Protein AF-F2QPY0-F1 (afdb_monomer)

InterPro domains:
  IPR021036 Small ribosomal subunit protein mS45 [PTHR28158] (33-323)

Organism: Komagataella phaffii (strain ATCC 76273 / CBS 7435 / CECT 11047 / NRRL Y-11430 / Wegner 21-1) (NCBI:txid981350)

Sequence (329 aa):
MNKSPKVLSGINLTQVRYRRTIAYPSYRTNVFGRKHTKLHKSNLKLAMDQFLGPKNYKGEYYLNKYYYVPQNHQPNYVKPDLERGQSVKVTADSNDDKEAKDSSNFQYKLKVSRQRSLQPFPFNPFCKTNFQISKDLKQKIARDILEVGLSTQEVASKYKLKIPRIEAIVKLYSIEQEWKQNNKIDKDLAKMSETMYKMFPLFEPHLNGENLTEIPIPTKTKNSRFLTIAESEPFGPVEAAKVFGLEPAAETLAKLSEQGEHAAHHMQAKSTSKKNGFLAPVLQGEKSLFKFVEAKAGTVGYRYGTCLRDNKKDRKIGYDASGKMVYLL

Nearest PDB structures (foldseek):
  8om4-assembly1_6  TM=9.066E-01  e=1.627E-35  Saccharomyces cerevisiae
  5mrc-assembly1_66  TM=8.905E-01  e=4.019E-34  Saccharomyces cerevisiae
  8d8k-assembly1_6  TM=8.769E-01  e=5.759E-25  Saccharomyces cerevisiae
  8d8j-assembly1_6  TM=8.811E-01  e=7.303E-25  Saccharomyces cerevisiae
  6ywy-assembly1_66  TM=7.947E-01  e=4.722E-09  Neurospora crassa

pLDDT: mean 85.86, std 16.89, range [35.66, 97.75]

Foldseek 3Di:
DDDDDDDPDDPPPPPPPDDDDDDDDPFDFDADDDDDPPDPDHRNNRLVCQLQDDADPVGASVQFQQRDFFQAQFAPADDCVLLSSRRGHDDPPPPDDPVVVVSVVSPPDPPQPPQNSQARDNPDSPDGDDADEDPVRLVVLLCCCPVVNDALLVSCVVQLHELQVSVVSNVVVVVVVVCVVVVVQDPVNVVVVSSVNSNHHHDDSVPRHDDLLDDDDDPLNVDDDDDDDPPPDDDDQCNVCVVSVHHRSVVRSVCCRCVNPRSCVVVVPPPPPPQPKDWDDDDPPDDDIDIGGDDDPPPDDDDPPDDDCPPPPPFDWDADPVRDIDGDD

Radius of gyration: 32.24 Å; Cα contacts (8 Å, |Δi|>4): 269; chains: 1; bounding box: 78×104×87 Å

Solvent-accessible surface area (backbone atoms only — not comparable to full-atom values): 21284 Å² total; per-residue (Å²): 136,87,81,78,83,83,78,90,80,77,85,82,78,77,77,83,75,80,72,91,75,80,91,66,74,95,44,86,62,80,67,81,74,94,70,64,88,88,60,85,76,51,57,67,57,46,40,49,47,58,38,40,39,69,65,47,98,93,65,46,34,80,44,16,65,74,66,65,81,44,78,74,33,47,49,78,49,60,52,51,82,82,48,47,55,62,39,45,59,80,65,94,82,68,88,81,49,76,71,50,56,64,51,58,66,67,66,64,71,74,81,70,48,78,71,63,49,39,22,60,46,78,92,42,85,82,52,57,66,78,62,40,75,45,72,68,55,54,51,49,55,36,40,42,42,72,73,72,59,50,54,64,62,59,52,19,65,75,48,26,43,48,55,66,59,52,52,50,50,42,56,51,48,54,52,51,51,53,33,57,77,68,65,68,73,47,72,67,56,53,52,53,53,52,50,53,56,21,28,37,34,70,54,43,52,90,82,64,45,51,80,78,85,76,69,87,83,55,75,74,73,75,55,89,82,87,80,94,70,63,95,85,60,86,86,51,68,62,55,52,16,55,74,63,73,47,76,38,70,68,59,56,46,50,42,55,63,61,68,26,87,64,43,38,79,83,44,72,86,75,69,73,74,73,66,62,54,54,70,58,88,80,58,94,88,66,91,74,84,55,77,48,67,70,75,62,88,93,79,66,79,85,70,83,89,66,78,83,46,77,91,43,95,84,42,53,75,45,65,46,98,86,66,48,82,42,79,52,131

Structure (mmCIF, N/CA/C/O backbone):
data_AF-F2QPY0-F1
#
_entry.id   AF-F2QPY0-F1
#
loop_
_atom_site.group_PDB
_atom_site.id
_atom_site.type_symbol
_atom_site.label_atom_id
_atom_site.label_alt_id
_atom_site.label_comp_id
_atom_site.label_asym_id
_atom_site.label_entity_id
_atom_site.label_seq_id
_atom_site.pdbx_PDB_ins_code
_atom_site.Cartn_x
_atom_site.Cartn_y
_atom_site.Cartn_z
_atom_site.occupancy
_atom_site.B_iso_or_equiv
_atom_site.auth_seq_id
_atom_site.auth_comp_id
_atom_site.auth_asym_id
_atom_site.auth_atom_id
_atom_site.pdbx_PDB_model_num
ATOM 1 N N . MET A 1 1 ? 22.333 -76.387 12.466 1.00 42.62 1 MET A N 1
ATOM 2 C CA . MET A 1 1 ? 22.827 -75.364 11.515 1.00 42.62 1 MET A CA 1
ATOM 3 C C . MET A 1 1 ? 21.711 -74.357 11.265 1.00 42.62 1 MET A C 1
ATOM 5 O O . MET A 1 1 ? 20.835 -74.608 10.447 1.00 42.62 1 MET A O 1
ATOM 9 N N . ASN A 1 2 ? 21.701 -73.258 12.020 1.00 35.66 2 ASN A N 1
ATOM 10 C CA . ASN A 1 2 ? 20.672 -72.219 11.933 1.00 35.66 2 ASN A CA 1
ATOM 11 C C . ASN A 1 2 ? 21.007 -71.268 10.778 1.00 35.66 2 ASN A C 1
ATOM 13 O O . ASN A 1 2 ? 22.024 -70.580 10.825 1.00 35.66 2 ASN A O 1
ATOM 17 N N . LYS A 1 3 ? 20.171 -71.241 9.735 1.00 44.44 3 LYS A N 1
ATOM 18 C CA . LYS A 1 3 ? 20.262 -70.237 8.669 1.00 44.44 3 LYS A CA 1
ATOM 19 C C . LYS A 1 3 ? 19.574 -68.960 9.151 1.00 44.44 3 LYS A C 1
ATOM 21 O O . LYS A 1 3 ? 18.373 -68.960 9.403 1.00 44.44 3 LYS A O 1
ATOM 26 N N . SER A 1 4 ? 20.352 -67.896 9.302 1.00 38.41 4 SER A N 1
ATOM 27 C CA . SER A 1 4 ? 19.867 -66.552 9.607 1.00 38.41 4 SER A CA 1
ATOM 28 C C . SER A 1 4 ? 19.058 -65.977 8.431 1.00 38.41 4 SER A C 1
ATOM 30 O O . SER A 1 4 ? 19.417 -66.198 7.269 1.00 38.41 4 SER A O 1
ATOM 32 N N . PRO A 1 5 ? 17.969 -65.231 8.690 1.00 46.31 5 PRO A N 1
ATOM 33 C CA . PRO A 1 5 ? 17.223 -64.554 7.639 1.00 46.31 5 PRO A CA 1
ATOM 34 C C . PRO A 1 5 ? 17.993 -63.311 7.172 1.00 46.31 5 PRO A C 1
ATOM 36 O O . PRO A 1 5 ? 18.440 -62.493 7.977 1.00 46.31 5 PRO A O 1
ATOM 39 N N . LYS A 1 6 ? 18.157 -63.165 5.852 1.00 44.22 6 LYS A N 1
ATOM 40 C CA . LYS A 1 6 ? 18.740 -61.967 5.234 1.00 44.22 6 LYS A CA 1
ATOM 41 C C . LYS A 1 6 ? 17.799 -60.780 5.447 1.00 44.22 6 LYS A C 1
ATOM 43 O O . LYS A 1 6 ? 16.687 -60.763 4.927 1.00 44.22 6 LYS A O 1
ATOM 48 N N . VAL A 1 7 ? 18.270 -59.789 6.195 1.00 44.09 7 VAL A N 1
ATOM 49 C CA . VAL A 1 7 ? 17.629 -58.481 6.354 1.00 44.09 7 VAL A CA 1
ATOM 50 C C . VAL A 1 7 ? 17.653 -57.758 5.003 1.00 44.09 7 VAL A C 1
ATOM 52 O O . VAL A 1 7 ? 18.720 -57.444 4.480 1.00 44.09 7 VAL A O 1
ATOM 55 N N . LEU A 1 8 ? 16.477 -57.503 4.428 1.00 50.12 8 LEU A N 1
ATOM 56 C CA . LEU A 1 8 ? 16.289 -56.577 3.310 1.00 50.12 8 LEU A CA 1
ATOM 57 C C . LEU A 1 8 ? 16.364 -55.143 3.854 1.00 50.12 8 LEU A C 1
ATOM 59 O O . LEU A 1 8 ? 15.350 -54.557 4.225 1.00 50.12 8 LEU A O 1
ATOM 63 N N . SER A 1 9 ? 17.570 -54.582 3.934 1.00 49.41 9 SER A N 1
ATOM 64 C CA . SER A 1 9 ? 17.785 -53.160 4.209 1.00 49.41 9 SER A CA 1
ATOM 65 C C . SER A 1 9 ? 18.291 -52.462 2.949 1.00 49.41 9 SER A C 1
ATOM 67 O O . SER A 1 9 ? 19.410 -52.669 2.489 1.00 49.41 9 SER A O 1
ATOM 69 N N . GLY A 1 10 ? 17.440 -51.623 2.363 1.00 46.72 10 GLY A N 1
ATOM 70 C CA . GLY A 1 10 ? 17.799 -50.860 1.174 1.00 46.72 10 GLY A CA 1
ATOM 71 C C . GLY A 1 10 ? 16.686 -49.931 0.720 1.00 46.72 10 GLY A C 1
ATOM 72 O O . GLY A 1 10 ? 16.186 -50.063 -0.391 1.00 46.72 10 GLY A O 1
ATOM 73 N N . ILE A 1 11 ? 16.276 -48.990 1.575 1.00 53.34 11 ILE A N 1
ATOM 74 C CA . ILE A 1 11 ? 15.522 -47.824 1.106 1.00 53.34 11 ILE A CA 1
ATOM 75 C C . ILE A 1 11 ? 16.514 -46.986 0.293 1.00 53.34 11 ILE A C 1
ATOM 77 O O . ILE A 1 11 ? 17.342 -46.269 0.853 1.00 53.34 11 ILE A O 1
ATOM 81 N N . ASN A 1 12 ? 16.460 -47.112 -1.034 1.00 51.47 12 ASN A N 1
ATOM 82 C CA . ASN A 1 12 ? 17.202 -46.259 -1.956 1.00 51.47 12 ASN A CA 1
ATOM 83 C C . ASN A 1 12 ? 16.649 -44.829 -1.869 1.00 51.47 12 ASN A C 1
ATOM 85 O O . ASN A 1 12 ? 15.774 -44.433 -2.635 1.00 51.47 12 ASN A O 1
ATOM 89 N N . LEU A 1 13 ? 17.161 -44.044 -0.921 1.00 55.47 13 LEU A N 1
ATOM 90 C CA . LEU A 1 13 ? 17.001 -42.594 -0.906 1.00 55.47 13 LEU A CA 1
ATOM 91 C C . LEU A 1 13 ? 17.799 -42.020 -2.081 1.00 55.47 13 LEU A C 1
ATOM 93 O O . LEU A 1 13 ? 18.989 -41.725 -1.971 1.00 55.47 13 LEU A O 1
ATOM 97 N N . THR A 1 14 ? 17.150 -41.868 -3.234 1.00 59.22 14 THR A N 1
ATOM 98 C CA . THR A 1 14 ? 17.714 -41.119 -4.357 1.00 59.22 14 THR A CA 1
ATOM 99 C C . THR A 1 14 ? 17.859 -39.657 -3.940 1.00 59.22 14 THR A C 1
ATOM 101 O O . THR A 1 14 ? 16.883 -38.906 -3.918 1.00 59.22 14 THR A O 1
ATOM 104 N N . GLN A 1 15 ? 19.077 -39.233 -3.596 1.00 61.31 15 GLN A N 1
ATOM 105 C CA . GLN A 1 15 ? 19.403 -37.815 -3.462 1.00 61.31 15 GLN A CA 1
ATOM 106 C C . GLN A 1 15 ? 19.158 -37.127 -4.811 1.00 61.31 15 GLN A C 1
ATOM 108 O O . GLN A 1 15 ? 19.932 -37.296 -5.755 1.00 61.31 15 GLN A O 1
ATOM 113 N N . VAL A 1 16 ? 18.098 -36.323 -4.902 1.00 58.75 16 VAL A N 1
ATOM 114 C CA . VAL A 1 16 ? 17.881 -35.407 -6.027 1.00 58.75 16 VAL A CA 1
ATOM 115 C C . VAL A 1 16 ? 18.960 -34.326 -5.952 1.00 58.75 16 VAL A C 1
ATOM 117 O O . VAL A 1 16 ? 18.825 -33.321 -5.256 1.00 58.75 16 VAL A O 1
ATOM 120 N N . ARG A 1 17 ? 20.088 -34.548 -6.633 1.00 62.19 17 ARG A N 1
ATOM 121 C CA . ARG A 1 17 ? 21.124 -33.526 -6.799 1.00 62.19 17 ARG A CA 1
ATOM 122 C C . ARG A 1 17 ? 20.627 -32.500 -7.812 1.00 62.19 17 ARG A C 1
ATOM 124 O O . ARG A 1 17 ? 20.709 -32.726 -9.019 1.00 62.19 17 ARG A O 1
ATOM 131 N N . TYR A 1 18 ? 20.131 -31.366 -7.328 1.00 76.94 18 TYR A N 1
ATOM 132 C CA . TYR A 1 18 ? 19.863 -30.212 -8.180 1.00 76.94 18 TYR A CA 1
ATOM 133 C C . TYR A 1 18 ? 21.170 -29.765 -8.842 1.00 76.94 18 TYR A C 1
ATOM 135 O O . TYR A 1 18 ? 22.117 -29.347 -8.173 1.00 76.94 18 TYR A O 1
ATOM 143 N N . ARG A 1 19 ? 21.248 -29.878 -10.172 1.00 83.88 19 ARG A N 1
ATOM 144 C CA . ARG A 1 19 ? 22.357 -29.300 -10.935 1.00 83.88 19 ARG A CA 1
ATOM 145 C C . ARG A 1 19 ? 22.228 -27.781 -10.882 1.00 83.88 19 ARG A C 1
ATOM 147 O O . ARG A 1 19 ? 21.140 -27.248 -11.081 1.00 83.88 19 ARG A O 1
ATOM 154 N N . ARG A 1 20 ? 23.337 -27.077 -10.649 1.00 87.19 20 ARG A N 1
ATOM 155 C CA . ARG A 1 20 ? 23.366 -25.613 -10.733 1.00 87.19 20 ARG A CA 1
ATOM 156 C C . ARG A 1 20 ? 23.075 -25.195 -12.175 1.00 87.19 20 ARG A C 1
ATOM 158 O O . ARG A 1 20 ? 23.927 -25.342 -13.047 1.00 87.19 20 ARG A O 1
ATOM 165 N N . THR A 1 21 ? 21.882 -24.670 -12.420 1.00 89.56 21 THR A N 1
ATOM 166 C CA . THR A 1 21 ? 21.484 -24.120 -13.718 1.00 89.56 21 THR A CA 1
ATOM 167 C C . THR A 1 21 ? 21.827 -22.638 -13.779 1.00 89.56 21 THR A C 1
ATOM 169 O O . THR A 1 21 ? 21.423 -21.861 -12.914 1.00 89.56 21 THR A O 1
ATOM 172 N N . ILE A 1 22 ? 22.572 -22.232 -14.805 1.00 92.56 22 ILE A N 1
ATOM 173 C CA . ILE A 1 22 ? 22.803 -20.814 -15.095 1.00 92.56 22 ILE A CA 1
ATOM 174 C C . ILE A 1 22 ? 21.505 -20.232 -15.672 1.00 92.56 22 ILE A C 1
ATOM 176 O O . ILE A 1 22 ? 20.918 -20.822 -16.578 1.00 92.56 22 ILE A O 1
ATOM 180 N N . ALA A 1 23 ? 21.061 -19.084 -15.155 1.00 94.00 23 ALA A N 1
ATOM 181 C CA . ALA A 1 23 ? 19.818 -18.424 -15.557 1.00 94.00 23 ALA A CA 1
ATOM 182 C C . ALA A 1 23 ? 19.974 -17.673 -16.891 1.00 94.00 23 ALA A C 1
ATOM 184 O O . ALA A 1 23 ? 20.015 -16.443 -16.935 1.00 94.00 23 ALA A O 1
ATOM 185 N N . TYR A 1 24 ? 20.106 -18.421 -17.984 1.00 94.44 24 TYR A N 1
ATOM 186 C CA . TYR A 1 24 ? 19.985 -17.854 -19.323 1.00 94.44 24 TYR A CA 1
ATOM 187 C C . TYR A 1 24 ? 18.549 -17.368 -19.577 1.00 94.44 24 TYR A C 1
ATOM 189 O O . TYR A 1 24 ? 17.611 -17.921 -18.994 1.00 94.44 24 TYR A O 1
ATOM 197 N N . PRO A 1 25 ? 18.355 -16.347 -20.432 1.00 93.75 25 PRO A N 1
ATOM 198 C CA . PRO A 1 25 ? 17.022 -15.932 -20.846 1.00 93.75 25 PRO A CA 1
ATOM 199 C C . PRO A 1 25 ? 16.217 -17.107 -21.405 1.00 93.75 25 PRO A C 1
ATOM 201 O O . PRO A 1 25 ? 16.749 -17.948 -22.126 1.00 93.75 25 PRO A O 1
ATOM 204 N N . SER A 1 26 ? 14.926 -17.155 -21.081 1.00 91.44 26 SER A N 1
ATOM 205 C CA . SER A 1 26 ? 14.012 -18.166 -21.628 1.00 91.44 26 SER A CA 1
ATOM 206 C C . SER A 1 26 ? 13.673 -17.923 -23.101 1.00 91.44 26 SER A C 1
ATOM 208 O O . SER A 1 26 ? 13.217 -18.832 -23.792 1.00 91.44 26 SER A O 1
ATOM 210 N N . TYR A 1 27 ? 13.875 -16.697 -23.580 1.00 89.94 27 TYR A N 1
ATOM 211 C CA . TYR A 1 27 ? 13.696 -16.303 -24.968 1.00 89.94 27 TYR A CA 1
ATOM 212 C C . TYR A 1 27 ? 14.986 -16.473 -25.777 1.00 89.94 27 TYR A C 1
ATOM 214 O O . TYR A 1 27 ? 16.083 -16.573 -25.230 1.00 89.94 27 TYR A O 1
ATOM 222 N N . ARG A 1 28 ? 14.852 -16.510 -27.106 1.00 88.50 28 ARG A N 1
ATOM 223 C CA . ARG A 1 28 ? 15.993 -16.686 -28.011 1.00 88.50 28 ARG A CA 1
ATOM 224 C C . ARG A 1 28 ? 16.847 -15.418 -28.026 1.00 88.50 28 ARG A C 1
ATOM 226 O O . ARG A 1 28 ? 16.330 -14.330 -28.246 1.00 88.50 28 ARG A O 1
ATOM 233 N N . THR A 1 29 ? 18.148 -15.580 -27.816 1.00 88.50 29 THR A N 1
ATOM 234 C CA . THR A 1 29 ? 19.155 -14.510 -27.881 1.00 88.50 29 THR A CA 1
ATOM 235 C C . THR A 1 29 ? 20.314 -14.960 -28.743 1.00 88.50 29 THR A C 1
ATOM 237 O O . THR A 1 29 ? 20.659 -16.146 -28.705 1.00 88.50 29 THR A O 1
ATOM 240 N N . ASN A 1 30 ? 20.978 -14.039 -29.443 1.00 89.12 30 ASN A N 1
ATOM 241 C CA . ASN A 1 30 ? 22.167 -14.422 -30.200 1.00 89.12 30 ASN A CA 1
ATOM 242 C C . ASN A 1 30 ? 23.262 -14.817 -29.210 1.00 89.12 30 ASN A C 1
ATOM 244 O O . ASN A 1 30 ? 23.514 -14.123 -28.222 1.00 89.12 30 ASN A O 1
ATOM 248 N N . VAL A 1 31 ? 23.881 -15.963 -29.466 1.00 90.44 31 VAL A N 1
ATOM 249 C CA . VAL A 1 31 ? 24.938 -16.532 -28.635 1.00 90.44 31 VAL A CA 1
ATOM 250 C C . VAL A 1 31 ? 26.261 -16.287 -29.336 1.00 90.44 31 VAL A C 1
ATOM 252 O O . VAL A 1 31 ? 26.349 -16.304 -30.562 1.00 90.44 31 VAL A O 1
ATOM 255 N N . PHE A 1 32 ? 27.315 -16.057 -28.566 1.00 88.44 32 PHE A N 1
ATOM 256 C CA . PHE A 1 32 ? 28.623 -15.921 -29.169 1.00 88.44 32 PHE A CA 1
ATOM 257 C C . PHE A 1 32 ? 29.123 -17.248 -29.755 1.00 88.44 32 PHE A C 1
ATOM 259 O O . PHE A 1 32 ? 29.172 -18.255 -29.051 1.00 88.44 32 PHE A O 1
ATOM 266 N N . GLY A 1 33 ? 29.569 -17.205 -31.011 1.00 87.56 33 GLY A N 1
ATOM 267 C CA . GLY A 1 33 ? 30.380 -18.253 -31.631 1.00 87.56 33 GLY A CA 1
ATOM 268 C C . GLY A 1 33 ? 31.870 -18.088 -31.309 1.00 87.56 33 GLY A C 1
ATOM 269 O O . GLY A 1 33 ? 32.254 -17.805 -30.170 1.00 87.56 33 GLY A O 1
ATOM 270 N N . ARG A 1 34 ? 32.732 -18.226 -32.324 1.00 86.31 34 ARG A N 1
ATOM 271 C CA . ARG A 1 34 ? 34.173 -17.957 -32.186 1.00 86.31 34 ARG A CA 1
ATOM 272 C C . ARG A 1 34 ? 34.412 -16.463 -31.950 1.00 86.31 34 ARG A C 1
ATOM 274 O O . ARG A 1 34 ? 33.877 -15.622 -32.664 1.00 86.31 34 ARG A O 1
ATOM 281 N N . LYS A 1 35 ? 35.225 -16.145 -30.943 1.00 88.62 35 LYS A N 1
ATOM 282 C CA . LYS A 1 35 ? 35.601 -14.776 -30.566 1.00 88.62 35 LYS A CA 1
ATOM 283 C C . LYS A 1 35 ? 37.097 -14.574 -30.689 1.00 88.62 35 LYS A C 1
ATOM 285 O O . LYS A 1 35 ? 37.868 -15.516 -30.530 1.00 88.62 35 LYS A O 1
ATOM 290 N N . HIS A 1 36 ? 37.491 -13.315 -30.837 1.00 92.69 36 HIS A N 1
ATOM 291 C CA . HIS A 1 36 ? 38.865 -12.904 -30.598 1.00 92.69 36 HIS A CA 1
ATOM 292 C C . HIS A 1 36 ? 39.286 -13.231 -29.153 1.00 92.69 36 HIS A C 1
ATOM 294 O O . HIS A 1 36 ? 38.526 -12.994 -28.212 1.00 92.69 36 HIS A O 1
ATOM 300 N N . THR A 1 37 ? 40.505 -13.737 -28.969 1.00 89.38 37 THR A N 1
ATOM 301 C CA . THR A 1 37 ? 41.015 -14.265 -27.687 1.00 89.38 37 THR A CA 1
ATOM 302 C C . THR A 1 37 ? 40.998 -13.244 -26.549 1.00 89.38 37 THR A C 1
ATOM 304 O O . THR A 1 37 ? 40.737 -13.603 -25.406 1.00 89.38 37 THR A O 1
ATOM 307 N N . LYS A 1 38 ? 41.201 -11.960 -26.867 1.00 93.69 38 LYS A N 1
ATOM 308 C CA . LYS A 1 38 ? 41.159 -10.846 -25.899 1.00 93.69 38 LYS A CA 1
ATOM 309 C C . LYS A 1 38 ? 39.738 -10.417 -25.486 1.00 93.69 38 LYS A C 1
ATOM 311 O O . LYS A 1 38 ? 39.584 -9.565 -24.615 1.00 93.69 38 LYS A O 1
ATOM 316 N N . LEU A 1 39 ? 38.682 -10.952 -26.110 1.00 91.00 39 LEU A N 1
ATOM 317 C CA . LEU A 1 39 ? 37.295 -10.571 -25.823 1.00 91.00 39 LEU A CA 1
ATOM 318 C C . LEU A 1 39 ? 36.655 -11.537 -24.813 1.00 91.00 39 LEU A C 1
ATOM 320 O O . LEU A 1 39 ? 35.997 -12.509 -25.176 1.00 91.00 39 LEU A O 1
ATOM 324 N N . HIS A 1 40 ? 36.783 -11.230 -23.523 1.00 90.50 40 HIS A N 1
ATOM 325 C CA . HIS A 1 40 ? 36.282 -12.070 -22.422 1.00 90.50 40 HIS A CA 1
ATOM 326 C C . HIS A 1 40 ? 34.793 -11.846 -22.068 1.00 90.50 40 HIS A C 1
ATOM 328 O O . HIS A 1 40 ? 34.386 -11.991 -20.916 1.00 90.50 40 HIS A O 1
ATOM 334 N N . LYS A 1 41 ? 33.939 -11.469 -23.034 1.00 92.12 41 LYS A N 1
ATOM 335 C CA . LYS A 1 41 ? 32.495 -11.288 -22.778 1.00 92.12 41 LYS A CA 1
ATOM 336 C C . LYS A 1 41 ? 31.775 -12.640 -22.675 1.00 92.12 41 LYS A C 1
ATOM 338 O O . LYS A 1 41 ? 31.952 -13.509 -23.529 1.00 92.12 41 LYS A O 1
ATOM 343 N N . SER A 1 42 ? 30.908 -12.798 -21.676 1.00 93.81 42 SER A N 1
ATOM 344 C CA . SER A 1 42 ? 30.053 -13.983 -21.511 1.00 93.81 42 SER A CA 1
ATOM 345 C C . SER A 1 42 ? 28.774 -13.896 -22.355 1.00 93.81 42 SER A C 1
ATOM 347 O O . SER A 1 42 ? 28.343 -12.808 -22.733 1.00 93.81 42 SER A O 1
ATOM 349 N N . ASN A 1 43 ? 28.130 -15.038 -22.619 1.00 94.25 43 ASN A N 1
ATOM 350 C CA . ASN A 1 43 ? 26.848 -15.084 -23.342 1.00 94.25 43 ASN A CA 1
ATOM 351 C C . ASN A 1 43 ? 25.726 -14.333 -22.602 1.00 94.25 43 ASN A C 1
ATOM 353 O O . ASN A 1 43 ? 24.890 -13.710 -23.242 1.00 94.25 43 ASN A O 1
ATOM 357 N N . LEU A 1 44 ? 25.745 -14.320 -21.264 1.00 95.12 44 LEU A N 1
ATOM 358 C CA . LEU A 1 44 ? 24.796 -13.531 -20.468 1.00 95.12 44 LEU A CA 1
ATOM 359 C C . LEU A 1 44 ? 24.986 -12.026 -20.676 1.00 95.12 44 LEU A C 1
ATOM 361 O O . LEU A 1 44 ? 24.009 -11.298 -20.805 1.00 95.12 44 LEU A O 1
ATOM 365 N N . LYS A 1 45 ? 26.240 -11.562 -20.752 1.00 94.88 45 LYS A N 1
ATOM 366 C CA . LYS A 1 45 ? 26.531 -10.153 -21.029 1.00 94.88 45 LYS A CA 1
ATOM 367 C C . LYS A 1 45 ? 26.073 -9.755 -22.431 1.00 94.88 45 LYS A C 1
ATOM 369 O O . LYS A 1 45 ? 25.560 -8.663 -22.604 1.00 94.88 45 LYS A O 1
ATOM 374 N N . LEU A 1 46 ? 26.203 -10.650 -23.410 1.00 93.62 46 LEU A N 1
ATOM 375 C CA . LEU A 1 46 ? 25.675 -10.413 -24.753 1.00 93.62 46 LEU A CA 1
ATOM 376 C C . LEU A 1 46 ? 24.150 -10.323 -24.777 1.00 93.62 46 LEU A C 1
ATOM 378 O O . LEU A 1 46 ? 23.618 -9.403 -25.383 1.00 93.62 46 LEU A O 1
ATOM 382 N N . ALA A 1 47 ? 23.458 -11.240 -24.100 1.00 93.94 47 ALA A N 1
ATOM 383 C CA . ALA A 1 47 ? 22.005 -11.184 -23.976 1.00 93.94 47 ALA A CA 1
ATOM 384 C C . ALA A 1 47 ? 21.537 -9.889 -23.284 1.00 93.94 47 ALA A C 1
ATOM 386 O O . ALA A 1 47 ? 20.550 -9.285 -23.693 1.00 93.94 47 ALA A O 1
ATOM 387 N N . MET A 1 48 ? 22.276 -9.425 -22.272 1.00 94.88 48 MET A N 1
ATOM 388 C CA . MET A 1 48 ? 22.031 -8.133 -21.629 1.00 94.88 48 MET A CA 1
ATOM 389 C C . MET A 1 48 ? 22.266 -6.959 -22.590 1.00 94.88 48 MET A C 1
ATOM 391 O O . MET A 1 48 ? 21.414 -6.080 -22.674 1.00 94.88 48 MET A O 1
ATOM 395 N N . ASP A 1 49 ? 23.377 -6.956 -23.333 1.00 93.75 49 ASP A N 1
ATOM 396 C CA . ASP A 1 49 ? 23.685 -5.927 -24.336 1.00 93.75 49 ASP A CA 1
ATOM 397 C C . ASP A 1 49 ? 22.579 -5.883 -25.424 1.00 93.75 49 ASP A C 1
ATOM 399 O O . ASP A 1 49 ? 22.157 -4.802 -25.827 1.00 93.75 49 ASP A O 1
ATOM 403 N N . GLN A 1 50 ? 22.039 -7.037 -25.842 1.00 92.12 50 GLN A N 1
ATOM 404 C CA . GLN A 1 50 ? 20.909 -7.135 -26.785 1.00 92.12 50 GLN A CA 1
ATOM 405 C C . GLN A 1 50 ? 19.603 -6.582 -26.213 1.00 92.12 50 GLN A C 1
ATOM 407 O O . GLN A 1 50 ? 18.887 -5.868 -26.906 1.00 92.12 50 GLN A O 1
ATOM 412 N N . PHE A 1 51 ? 19.294 -6.889 -24.952 1.00 93.69 51 PHE A N 1
ATOM 413 C CA . PHE A 1 51 ? 18.105 -6.363 -24.281 1.00 93.69 51 PHE A CA 1
ATOM 414 C C . PHE A 1 51 ? 18.186 -4.841 -24.070 1.00 93.69 51 PHE A C 1
ATOM 416 O O . PHE A 1 51 ? 17.180 -4.131 -24.146 1.00 93.69 51 PHE A O 1
ATOM 423 N N . LEU A 1 52 ? 19.376 -4.317 -23.775 1.00 94.62 52 LEU A N 1
ATOM 424 C CA . LEU A 1 52 ? 19.581 -2.888 -23.552 1.00 94.62 52 LEU A CA 1
ATOM 425 C C . LEU A 1 52 ? 19.642 -2.091 -24.858 1.00 94.62 52 LEU A C 1
ATOM 427 O O . LEU A 1 52 ? 19.143 -0.970 -24.903 1.00 94.62 52 LEU A O 1
ATOM 431 N N . GLY A 1 53 ? 20.221 -2.660 -25.912 1.00 92.94 53 GLY A N 1
ATOM 432 C CA . GLY A 1 53 ? 20.491 -1.952 -27.157 1.00 92.94 53 GLY A CA 1
ATOM 433 C C . GLY A 1 53 ? 21.722 -1.034 -27.070 1.00 92.94 53 GLY A C 1
ATOM 434 O O . GLY A 1 53 ? 22.463 -1.047 -26.081 1.00 92.94 53 GLY A O 1
ATOM 435 N N . PRO A 1 54 ? 21.984 -0.238 -28.120 1.00 93.62 54 PRO A N 1
ATOM 436 C CA . PRO A 1 54 ? 23.146 0.637 -28.175 1.00 93.62 54 PRO A CA 1
ATOM 437 C C . PRO A 1 54 ? 23.049 1.768 -27.146 1.00 93.62 54 PRO A C 1
ATOM 439 O O . PRO A 1 54 ? 22.000 2.381 -26.944 1.00 93.62 54 PRO A O 1
ATOM 442 N N . LYS A 1 55 ? 24.188 2.060 -26.519 1.00 95.19 55 LYS A N 1
ATOM 443 C CA . LYS A 1 55 ? 24.362 3.141 -25.549 1.00 95.19 55 LYS A CA 1
ATOM 444 C C . LYS A 1 55 ? 24.856 4.396 -26.269 1.00 95.19 55 LYS A C 1
ATOM 446 O O . LYS A 1 55 ? 25.833 4.317 -27.013 1.00 95.19 55 LYS A O 1
ATOM 451 N N . ASN A 1 56 ? 24.217 5.545 -26.050 1.00 94.12 56 ASN A N 1
ATOM 452 C CA . ASN A 1 56 ? 24.702 6.817 -26.600 1.00 94.12 56 ASN A CA 1
ATOM 453 C C . ASN A 1 56 ? 25.908 7.368 -25.800 1.00 94.12 56 ASN A C 1
ATOM 455 O O . ASN A 1 56 ? 26.272 6.838 -24.748 1.00 94.12 56 ASN A O 1
ATOM 459 N N . TYR A 1 57 ? 26.516 8.461 -26.271 1.00 95.81 57 TYR A N 1
ATOM 460 C CA . TYR A 1 57 ? 27.658 9.103 -25.598 1.00 95.81 57 TYR A CA 1
ATOM 461 C C . TYR A 1 57 ? 27.321 9.650 -24.197 1.00 95.81 57 TYR A C 1
ATOM 463 O O . TYR A 1 57 ? 28.194 9.702 -23.336 1.00 95.81 57 TYR A O 1
ATOM 471 N N . LYS A 1 58 ? 26.053 10.014 -23.945 1.00 96.06 58 LYS A N 1
ATOM 472 C CA . LYS A 1 58 ? 25.544 10.414 -22.616 1.00 96.06 58 LYS A CA 1
ATOM 473 C C . LYS A 1 58 ? 25.316 9.221 -21.685 1.00 96.06 58 LYS A C 1
ATOM 475 O O . LYS A 1 58 ? 25.174 9.380 -20.479 1.00 96.06 58 LYS A O 1
ATOM 480 N N . GLY A 1 59 ? 25.292 8.023 -22.250 1.00 95.50 59 GLY A N 1
ATOM 481 C CA . GLY A 1 59 ? 25.117 6.766 -21.557 1.00 95.50 59 GLY A CA 1
ATOM 482 C C . GLY A 1 59 ? 23.695 6.210 -21.506 1.00 95.50 59 GLY A C 1
ATOM 483 O O . GLY A 1 59 ? 23.440 5.286 -20.738 1.00 95.50 59 GLY A O 1
ATOM 484 N N . GLU A 1 60 ? 22.802 6.733 -22.334 1.00 95.50 60 GLU A N 1
ATOM 485 C CA . GLU A 1 60 ? 21.384 6.399 -22.397 1.00 95.50 60 GLU A CA 1
ATOM 486 C C . GLU A 1 60 ? 21.108 5.267 -23.394 1.00 95.50 60 GLU A C 1
ATOM 488 O O . GLU A 1 60 ? 21.698 5.213 -24.479 1.00 95.50 60 GLU A O 1
ATOM 493 N N . TYR A 1 61 ? 20.152 4.403 -23.051 1.00 95.94 61 TYR A N 1
ATOM 494 C CA . TYR A 1 61 ? 19.671 3.307 -23.897 1.00 95.94 61 TYR A CA 1
ATOM 495 C C . TYR A 1 61 ? 18.380 3.712 -24.613 1.00 95.94 61 TYR A C 1
ATOM 497 O O . TYR A 1 61 ? 17.310 3.156 -24.378 1.00 95.94 61 TYR A O 1
ATOM 505 N N . TYR A 1 62 ? 18.474 4.726 -25.470 1.00 92.38 62 TYR A N 1
ATOM 506 C CA . TYR A 1 62 ? 17.323 5.397 -26.085 1.00 92.38 62 TYR A CA 1
ATOM 507 C C . TYR A 1 62 ? 16.429 4.479 -26.940 1.00 92.38 62 TYR A C 1
ATOM 509 O O . TYR A 1 62 ? 15.226 4.720 -27.040 1.00 92.38 62 TYR A O 1
ATOM 517 N N . LEU A 1 63 ? 16.984 3.410 -27.528 1.00 92.00 63 LEU A N 1
ATOM 518 C CA . LEU A 1 63 ? 16.205 2.431 -28.296 1.00 92.00 63 LEU A CA 1
ATOM 519 C C . LEU A 1 63 ? 15.447 1.433 -27.413 1.00 92.00 63 LEU A C 1
ATOM 521 O O . LEU A 1 63 ? 14.531 0.764 -27.895 1.00 92.00 63 LEU A O 1
ATOM 525 N N . ASN A 1 64 ? 15.790 1.310 -26.130 1.00 93.75 64 ASN A N 1
ATOM 526 C CA . ASN A 1 64 ? 15.091 0.397 -25.239 1.00 93.75 64 ASN A CA 1
ATOM 527 C C . ASN A 1 64 ? 13.695 0.940 -24.921 1.00 93.75 64 ASN A C 1
ATOM 529 O O . ASN A 1 64 ? 13.525 2.041 -24.392 1.00 93.75 64 ASN A O 1
ATOM 533 N N . LYS A 1 65 ? 12.674 0.125 -25.190 1.00 91.81 65 LYS A N 1
ATOM 534 C CA . LYS A 1 65 ? 11.269 0.429 -24.913 1.00 91.81 65 LYS A CA 1
ATOM 535 C C . LYS A 1 65 ? 11.008 0.871 -23.476 1.00 91.81 65 LYS A C 1
ATOM 537 O O . LYS A 1 65 ? 10.105 1.679 -23.273 1.00 91.81 65 LYS A O 1
ATOM 542 N N . TYR A 1 66 ? 11.752 0.345 -22.509 1.00 94.44 66 TYR A N 1
ATOM 543 C CA . TYR A 1 66 ? 11.547 0.592 -21.082 1.00 94.44 66 TYR A CA 1
ATOM 544 C C . TYR A 1 66 ? 12.405 1.736 -20.522 1.00 94.44 66 TYR A C 1
ATOM 546 O O . TYR A 1 66 ? 12.319 2.015 -19.331 1.00 94.44 66 TYR A O 1
ATOM 554 N N . TYR A 1 67 ? 13.231 2.392 -21.349 1.00 95.06 67 TYR A N 1
ATOM 555 C CA . TYR A 1 67 ? 14.120 3.464 -20.893 1.00 95.06 67 TYR A CA 1
ATOM 556 C C . TYR A 1 67 ? 13.363 4.758 -20.564 1.00 95.06 67 TYR A C 1
ATOM 558 O O . TYR A 1 67 ? 13.561 5.346 -19.503 1.00 95.06 67 TYR A O 1
ATOM 566 N N . TYR A 1 68 ? 12.472 5.198 -21.458 1.00 94.12 68 TYR A N 1
ATOM 567 C CA . TYR A 1 68 ? 11.708 6.429 -21.262 1.00 94.12 68 TYR A CA 1
ATOM 568 C C . TYR A 1 68 ? 10.409 6.194 -20.493 1.00 94.12 68 TYR A C 1
ATOM 570 O O . TYR A 1 68 ? 9.688 5.214 -20.697 1.00 94.12 68 TYR A O 1
ATOM 578 N N . VAL A 1 69 ? 10.093 7.161 -19.636 1.00 95.19 69 VAL A N 1
ATOM 579 C CA . VAL A 1 69 ? 8.911 7.153 -18.780 1.00 95.19 69 VAL A CA 1
ATOM 580 C C . VAL A 1 69 ? 7.645 7.428 -19.607 1.00 95.19 69 VAL A C 1
ATOM 582 O O . VAL A 1 69 ? 7.619 8.419 -20.345 1.00 95.19 69 VAL A O 1
ATOM 585 N N . PRO A 1 70 ? 6.579 6.613 -19.480 1.00 94.88 70 PRO A N 1
ATOM 586 C CA . PRO A 1 70 ? 5.322 6.860 -20.185 1.00 94.88 70 PRO A CA 1
ATOM 587 C C . PRO A 1 70 ? 4.661 8.169 -19.728 1.00 94.88 70 PRO A C 1
ATOM 589 O O . PRO A 1 70 ? 4.708 8.520 -18.551 1.00 94.88 70 PRO A O 1
ATOM 592 N N . GLN A 1 71 ? 4.035 8.884 -20.669 1.00 94.00 71 GLN A N 1
ATOM 593 C CA . GLN A 1 71 ? 3.406 10.197 -20.440 1.00 94.00 71 GLN A CA 1
ATOM 594 C C . GLN A 1 71 ? 1.873 10.182 -20.618 1.00 94.00 71 GLN A C 1
ATOM 596 O O . GLN A 1 71 ? 1.250 11.234 -20.712 1.00 94.00 71 GLN A O 1
ATOM 601 N N . ASN A 1 72 ? 1.261 9.000 -20.718 1.00 94.19 72 ASN A N 1
ATOM 602 C CA . ASN A 1 72 ? -0.108 8.801 -21.211 1.00 94.19 72 ASN A CA 1
ATOM 603 C C . ASN A 1 72 ? -1.047 8.111 -20.203 1.00 94.19 72 ASN A C 1
ATOM 605 O O . ASN A 1 72 ? -2.034 7.505 -20.617 1.00 94.19 72 ASN A O 1
ATOM 609 N N . HIS A 1 73 ? -0.734 8.140 -18.904 1.00 95.56 73 HIS A N 1
ATOM 610 C CA . HIS A 1 73 ? -1.473 7.429 -17.848 1.00 95.56 73 HIS A CA 1
ATOM 611 C C . HIS A 1 73 ? -1.591 5.916 -18.087 1.00 95.56 73 HIS A C 1
ATOM 613 O O . HIS A 1 73 ? -2.511 5.256 -17.603 1.00 95.56 73 HIS A O 1
ATOM 619 N N . GLN A 1 74 ? -0.662 5.343 -18.854 1.00 93.25 74 GLN A N 1
ATOM 620 C CA . GLN A 1 74 ? -0.590 3.911 -19.093 1.00 93.25 74 GLN A CA 1
ATOM 621 C C . GLN A 1 74 ? 0.802 3.411 -18.715 1.00 93.25 74 GLN A C 1
ATOM 623 O O . GLN A 1 74 ? 1.791 3.796 -19.344 1.00 93.25 74 GLN A O 1
ATOM 628 N N . PRO A 1 75 ? 0.909 2.532 -17.707 1.00 95.00 75 PRO A N 1
ATOM 629 C CA . PRO A 1 75 ? 2.204 2.040 -17.283 1.00 95.00 75 PRO A CA 1
ATOM 630 C C . PRO A 1 75 ? 2.810 1.125 -18.355 1.00 95.00 75 PRO A C 1
ATOM 632 O O . PRO A 1 75 ? 2.165 0.216 -18.887 1.00 95.00 75 PRO A O 1
ATOM 635 N N . ASN A 1 76 ? 4.088 1.347 -18.655 1.00 94.19 76 ASN A N 1
ATOM 636 C CA . ASN A 1 76 ? 4.853 0.549 -19.609 1.00 94.19 76 ASN A CA 1
ATOM 637 C C . ASN A 1 76 ? 5.599 -0.584 -18.886 1.00 94.19 76 ASN A C 1
ATOM 639 O O . ASN A 1 76 ? 6.822 -0.560 -18.759 1.00 94.19 76 ASN A O 1
ATOM 643 N N . TYR A 1 77 ? 4.846 -1.550 -18.355 1.00 95.31 77 TYR A N 1
ATOM 644 C CA . TYR A 1 77 ? 5.411 -2.706 -17.654 1.00 95.31 77 TYR A CA 1
ATOM 645 C C . TYR A 1 77 ? 6.030 -3.748 -18.592 1.00 95.31 77 TYR A C 1
ATOM 647 O O . TYR A 1 77 ? 5.657 -3.857 -19.765 1.00 95.31 77 TYR A O 1
ATOM 655 N N . VAL A 1 78 ? 6.957 -4.534 -18.036 1.00 92.19 78 VAL A N 1
ATOM 656 C CA . VAL A 1 78 ? 7.798 -5.503 -18.750 1.00 92.19 78 VAL A CA 1
ATOM 657 C C . VAL A 1 78 ? 6.987 -6.725 -19.180 1.00 92.19 78 VAL A C 1
ATOM 659 O O . VAL A 1 78 ? 6.294 -7.343 -18.371 1.00 92.19 78 VAL A O 1
ATOM 662 N N . LYS A 1 79 ? 7.068 -7.078 -20.468 1.00 90.62 79 LYS A N 1
ATOM 663 C CA . LYS A 1 79 ? 6.275 -8.151 -21.098 1.00 90.62 79 LYS A CA 1
ATOM 664 C C . LYS A 1 79 ? 7.164 -9.057 -21.967 1.00 90.62 79 LYS A C 1
ATOM 666 O O . LYS A 1 79 ? 6.969 -9.114 -23.182 1.00 90.62 79 LYS A O 1
ATOM 671 N N . PRO A 1 80 ? 8.140 -9.761 -21.360 1.00 89.88 80 PRO A N 1
ATOM 672 C CA . PRO A 1 80 ? 9.172 -10.505 -22.082 1.00 89.88 80 PRO A CA 1
ATOM 673 C C . PRO A 1 80 ? 8.609 -11.743 -22.794 1.00 89.88 80 PRO A C 1
ATOM 675 O O . PRO A 1 80 ? 9.171 -12.201 -23.781 1.00 89.88 80 PRO A O 1
ATOM 678 N N . ASP A 1 81 ? 7.490 -12.269 -22.297 1.00 88.12 81 ASP A N 1
ATOM 679 C CA . ASP A 1 81 ? 6.715 -13.370 -22.860 1.00 88.12 81 ASP A CA 1
ATOM 680 C C . ASP A 1 81 ? 6.046 -12.990 -24.186 1.00 88.12 81 ASP A C 1
ATOM 682 O O . ASP A 1 81 ? 6.089 -13.759 -25.144 1.00 88.12 81 ASP A O 1
ATOM 686 N N . LEU A 1 82 ? 5.469 -11.786 -24.256 1.00 86.81 82 LEU A N 1
ATOM 687 C CA . LEU A 1 82 ? 4.769 -11.300 -25.447 1.00 86.81 82 LEU A CA 1
ATOM 688 C C . LEU A 1 82 ? 5.745 -10.811 -26.517 1.00 86.81 82 LEU A C 1
ATOM 690 O O . LEU A 1 82 ? 5.546 -11.075 -27.698 1.00 86.81 82 LEU A O 1
ATOM 694 N N . GLU A 1 83 ? 6.804 -10.114 -26.103 1.00 85.75 83 GLU A N 1
ATOM 695 C CA . GLU A 1 83 ? 7.816 -9.568 -27.018 1.00 85.75 83 GLU A CA 1
ATOM 696 C C . GLU A 1 83 ? 8.963 -10.545 -27.304 1.00 85.75 83 GLU A C 1
ATOM 698 O O . GLU A 1 83 ? 9.905 -10.197 -28.005 1.00 85.75 83 GLU A O 1
ATOM 703 N N . ARG A 1 84 ? 8.910 -11.769 -26.754 1.00 87.25 84 ARG A N 1
ATOM 704 C CA . ARG A 1 84 ? 9.960 -12.798 -26.888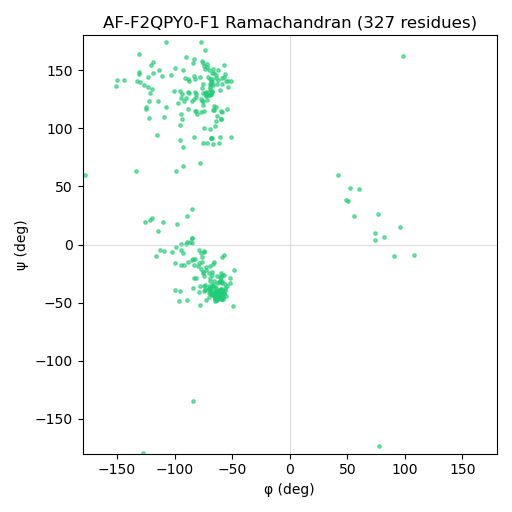 1.00 87.25 84 ARG A CA 1
ATOM 705 C C . ARG A 1 84 ? 11.363 -12.245 -26.590 1.00 87.25 84 ARG A C 1
ATOM 707 O O . ARG A 1 84 ? 12.329 -12.598 -27.258 1.00 87.25 84 ARG A O 1
ATOM 714 N N . GLY A 1 85 ? 11.459 -11.363 -25.593 1.00 85.81 85 GLY A N 1
ATOM 715 C CA . GLY A 1 85 ? 12.700 -10.700 -25.179 1.00 85.81 85 GLY A CA 1
ATOM 716 C C . GLY A 1 85 ? 13.223 -9.589 -26.094 1.00 85.81 85 GLY A C 1
ATOM 717 O O . GLY A 1 85 ? 14.276 -9.027 -25.801 1.00 85.81 85 GLY A O 1
ATOM 718 N N . GLN A 1 86 ? 12.506 -9.232 -27.162 1.00 88.25 86 GLN A N 1
ATOM 719 C CA . GLN A 1 86 ? 12.852 -8.111 -28.034 1.00 88.25 86 GLN A CA 1
ATOM 720 C C . GLN A 1 86 ? 12.330 -6.788 -27.449 1.00 88.25 86 GLN A C 1
ATOM 722 O O . GLN A 1 86 ? 11.189 -6.384 -27.665 1.00 88.25 86 GLN A O 1
ATOM 727 N N . SER A 1 87 ? 13.175 -6.105 -26.679 1.00 88.62 87 SER A N 1
ATOM 728 C CA . SER A 1 87 ? 12.879 -4.821 -26.017 1.00 88.62 87 SER A CA 1
ATOM 729 C C . SER A 1 87 ? 13.310 -3.586 -26.815 1.00 88.62 87 SER A C 1
ATOM 731 O O . SER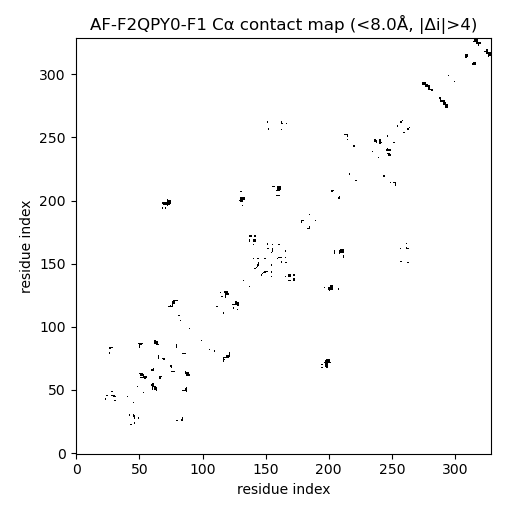 A 1 87 ? 12.867 -2.474 -26.514 1.00 88.62 87 SER A O 1
ATOM 733 N N . VAL A 1 88 ? 14.189 -3.751 -27.805 1.00 88.25 88 VAL A N 1
ATOM 734 C CA . VAL A 1 88 ? 14.758 -2.657 -28.603 1.00 88.25 88 VAL A CA 1
ATOM 735 C C . VAL A 1 88 ? 13.792 -2.288 -29.730 1.00 88.25 88 VAL A C 1
ATOM 737 O O . VAL A 1 88 ? 13.380 -3.139 -30.516 1.00 88.25 88 VAL A O 1
ATOM 740 N N . LYS A 1 89 ? 13.408 -1.011 -29.810 1.00 80.81 89 LYS A N 1
ATOM 741 C CA . LYS A 1 89 ? 12.587 -0.481 -30.903 1.00 80.81 89 LYS A CA 1
ATOM 742 C C . LYS A 1 89 ? 13.461 -0.320 -32.146 1.00 80.81 89 LYS A C 1
ATOM 744 O O . LYS A 1 89 ? 14.463 0.387 -32.096 1.00 80.81 89 LYS A O 1
ATOM 749 N N . VAL A 1 90 ? 13.071 -0.953 -33.249 1.00 69.19 90 VAL A N 1
ATOM 750 C CA . VAL A 1 90 ? 13.723 -0.763 -34.551 1.00 69.19 90 VAL A CA 1
ATOM 751 C C . VAL A 1 90 ? 13.278 0.589 -35.112 1.00 69.19 90 VAL A C 1
ATOM 753 O O . VAL A 1 90 ? 12.081 0.860 -35.210 1.00 69.19 90 VAL A O 1
ATOM 756 N N . THR A 1 91 ? 14.231 1.465 -35.418 1.00 59.00 91 THR A N 1
ATOM 757 C CA . THR A 1 91 ? 13.985 2.715 -36.149 1.00 59.00 91 THR A CA 1
ATOM 758 C C . THR A 1 91 ? 13.606 2.391 -37.593 1.00 59.00 91 THR A C 1
ATOM 760 O O . THR A 1 91 ? 14.224 1.522 -38.198 1.00 59.00 91 THR A O 1
ATOM 763 N N . ALA A 1 92 ? 12.608 3.085 -38.148 1.00 52.78 92 ALA A N 1
ATOM 764 C CA . ALA A 1 92 ? 12.017 2.795 -39.462 1.00 52.78 92 ALA A CA 1
ATOM 765 C C . ALA A 1 92 ? 13.003 2.834 -40.655 1.00 52.78 92 ALA A C 1
ATOM 767 O O . ALA A 1 92 ? 12.652 2.367 -41.734 1.00 52.78 92 ALA A O 1
ATOM 768 N N . ASP A 1 93 ? 14.227 3.330 -40.458 1.00 48.41 93 ASP A N 1
ATOM 769 C CA . ASP A 1 93 ? 15.205 3.563 -41.526 1.00 48.41 93 ASP A CA 1
ATOM 770 C C . ASP A 1 93 ? 16.208 2.414 -41.754 1.00 48.41 93 ASP A C 1
ATOM 772 O O . ASP A 1 93 ? 16.995 2.468 -42.697 1.00 48.41 93 ASP A O 1
ATOM 776 N N . SER A 1 94 ? 16.209 1.349 -40.943 1.00 50.75 94 SER A N 1
ATOM 777 C CA . SER A 1 94 ? 17.114 0.205 -41.145 1.00 50.75 94 SER A CA 1
ATOM 778 C C . SER A 1 94 ? 16.449 -0.885 -41.997 1.00 50.75 94 SER A C 1
ATOM 780 O O . SER A 1 94 ? 15.889 -1.850 -41.474 1.00 50.75 94 SER A O 1
ATOM 782 N N . ASN A 1 95 ? 16.508 -0.722 -43.320 1.00 45.06 95 ASN A N 1
ATOM 783 C CA . ASN A 1 95 ? 15.959 -1.654 -44.318 1.00 45.06 95 ASN A CA 1
ATOM 784 C C . ASN A 1 95 ? 16.763 -2.964 -44.514 1.00 45.06 95 ASN A C 1
ATOM 786 O O . ASN A 1 95 ? 16.290 -3.851 -45.230 1.00 45.06 95 ASN A O 1
ATOM 790 N N . ASP A 1 96 ? 17.932 -3.122 -43.879 1.00 44.28 96 ASP A N 1
ATOM 791 C CA . ASP A 1 96 ? 18.907 -4.171 -44.238 1.00 44.28 96 ASP A CA 1
ATOM 792 C C . ASP A 1 96 ? 18.960 -5.410 -43.327 1.00 44.28 96 ASP A C 1
ATOM 794 O O . ASP A 1 96 ? 19.584 -6.413 -43.686 1.00 44.28 96 ASP A O 1
ATOM 798 N N . ASP A 1 97 ? 18.245 -5.436 -42.201 1.00 48.81 97 ASP A N 1
ATOM 799 C CA . ASP A 1 97 ? 18.306 -6.586 -41.294 1.00 48.81 97 ASP A CA 1
ATOM 800 C C . ASP A 1 97 ? 17.195 -7.605 -41.588 1.00 48.81 97 ASP A C 1
ATOM 802 O O . ASP A 1 97 ? 16.016 -7.412 -41.282 1.00 48.81 97 ASP A O 1
ATOM 806 N N . LYS A 1 98 ? 17.570 -8.759 -42.154 1.00 46.53 98 LYS A N 1
ATOM 807 C CA . LYS A 1 98 ? 16.651 -9.894 -42.376 1.00 46.53 98 LYS A CA 1
ATOM 808 C C . LYS A 1 98 ? 16.034 -10.428 -41.067 1.00 46.53 98 LYS A C 1
ATOM 810 O O . LYS A 1 98 ? 14.918 -10.934 -41.108 1.00 46.53 98 LYS A O 1
ATOM 815 N N . GLU A 1 99 ? 16.680 -10.233 -39.910 1.00 47.94 99 GLU A N 1
ATOM 816 C CA . GLU A 1 99 ? 16.101 -10.507 -38.576 1.00 47.94 99 GLU A CA 1
ATOM 817 C C . GLU A 1 99 ? 15.076 -9.439 -38.129 1.00 47.94 99 GLU A C 1
ATOM 819 O O . GLU A 1 99 ? 14.160 -9.732 -37.354 1.00 47.94 99 GLU A O 1
ATOM 824 N N . ALA A 1 100 ? 15.162 -8.207 -38.647 1.00 47.78 100 ALA A N 1
ATOM 825 C CA . ALA A 1 100 ? 14.189 -7.149 -38.371 1.00 47.78 100 ALA A CA 1
ATOM 826 C C . ALA A 1 100 ? 12.860 -7.374 -39.111 1.00 47.78 100 ALA A C 1
ATOM 828 O O . ALA A 1 100 ? 11.811 -6.981 -38.601 1.00 47.78 100 ALA A O 1
ATOM 829 N N . LYS A 1 101 ? 12.863 -8.073 -40.257 1.00 42.56 101 LYS A N 1
ATOM 830 C CA . LYS A 1 101 ? 11.632 -8.400 -41.002 1.00 42.56 101 LYS A CA 1
ATOM 831 C C . LYS A 1 101 ? 10.730 -9.387 -40.249 1.00 42.56 101 LYS A C 1
ATOM 833 O O . LYS A 1 101 ? 9.534 -9.121 -40.137 1.00 42.56 101 LYS A O 1
ATOM 838 N N . ASP A 1 102 ? 11.285 -10.420 -39.612 1.00 44.03 102 ASP A N 1
ATOM 839 C CA . ASP A 1 102 ? 10.505 -11.327 -38.745 1.00 44.03 102 ASP A CA 1
ATOM 840 C C . ASP A 1 102 ? 10.031 -10.646 -37.448 1.00 44.03 102 ASP A C 1
ATOM 842 O O . ASP A 1 102 ? 8.943 -10.929 -36.939 1.00 44.03 102 ASP A O 1
ATOM 846 N N . SER A 1 103 ? 10.813 -9.689 -36.944 1.00 46.59 103 SER A N 1
ATOM 847 C CA . SER A 1 103 ? 10.494 -8.900 -35.746 1.00 46.59 103 SER A CA 1
ATOM 848 C C . SER A 1 103 ? 9.398 -7.851 -36.010 1.00 46.59 103 SER A C 1
ATOM 850 O O . SER A 1 103 ? 8.527 -7.624 -35.168 1.00 46.59 103 SER A O 1
ATOM 852 N N . SER A 1 104 ? 9.380 -7.256 -37.209 1.00 44.66 104 SER A N 1
ATOM 853 C CA . SER A 1 104 ? 8.370 -6.278 -37.640 1.00 44.66 104 SER A CA 1
ATOM 854 C C . SER A 1 104 ? 6.970 -6.891 -37.771 1.00 44.66 104 SER A C 1
ATOM 856 O O . SER A 1 104 ? 5.977 -6.239 -37.449 1.00 44.66 104 SER A O 1
ATOM 858 N N . ASN A 1 105 ? 6.880 -8.181 -38.122 1.00 42.00 105 ASN A N 1
ATOM 859 C CA . ASN A 1 105 ? 5.611 -8.908 -38.200 1.00 42.00 105 ASN A CA 1
ATOM 860 C C . ASN A 1 105 ? 5.053 -9.333 -36.826 1.00 42.00 105 ASN A C 1
ATOM 862 O O . ASN A 1 105 ? 3.846 -9.531 -36.694 1.00 42.00 105 ASN A O 1
ATOM 866 N N . PHE A 1 106 ? 5.879 -9.410 -35.776 1.00 47.09 106 PHE A N 1
ATOM 867 C CA . PHE A 1 106 ? 5.414 -9.695 -34.407 1.00 47.09 106 PHE A CA 1
ATOM 868 C C . PHE A 1 106 ? 5.009 -8.432 -33.625 1.00 47.09 106 PHE A C 1
ATOM 870 O O . PHE A 1 106 ? 4.317 -8.515 -32.609 1.00 47.09 106 PHE A O 1
ATOM 877 N N . GLN A 1 107 ? 5.394 -7.246 -34.114 1.00 45.66 107 GLN A N 1
ATOM 878 C CA . GLN A 1 107 ? 4.967 -5.952 -33.567 1.00 45.66 107 GLN A CA 1
ATOM 879 C C . GLN A 1 107 ? 3.513 -5.583 -33.924 1.00 45.66 107 GLN A C 1
ATOM 881 O O . GLN A 1 107 ? 2.972 -4.619 -33.370 1.00 45.66 107 GLN A O 1
ATOM 886 N N . TYR A 1 108 ? 2.833 -6.361 -34.778 1.00 44.78 108 TYR A N 1
ATOM 887 C CA . TYR A 1 108 ? 1.407 -6.194 -35.059 1.00 44.78 108 TYR A CA 1
ATOM 888 C C . TYR A 1 108 ? 0.559 -6.567 -33.837 1.00 44.78 108 TYR A C 1
ATOM 890 O O . TYR A 1 108 ? 0.145 -7.705 -33.649 1.00 44.78 108 TYR A O 1
ATOM 898 N N . LYS A 1 109 ? 0.269 -5.553 -33.015 1.00 51.03 109 LYS A N 1
ATOM 899 C CA . LYS A 1 109 ? -0.929 -5.439 -32.168 1.00 51.03 109 LYS A CA 1
ATOM 900 C C . LYS A 1 109 ? -1.334 -6.743 -31.468 1.00 51.03 109 LYS A C 1
ATOM 902 O O . LYS A 1 109 ? -2.480 -7.181 -31.604 1.00 51.03 109 LYS A O 1
ATOM 907 N N . LEU A 1 110 ? -0.471 -7.322 -30.627 1.00 55.66 110 LEU A N 1
ATOM 908 C CA . LEU A 1 110 ? -1.023 -8.158 -29.562 1.00 55.66 110 LEU A CA 1
ATOM 909 C C . LEU A 1 110 ? -1.938 -7.247 -28.742 1.00 55.66 110 LEU A C 1
ATOM 911 O O . LEU A 1 110 ? -1.467 -6.330 -28.068 1.00 55.66 110 LEU A O 1
ATOM 915 N N . LYS A 1 111 ? -3.254 -7.455 -28.862 1.00 62.75 111 LYS A N 1
ATOM 916 C CA . LYS A 1 111 ? -4.268 -6.801 -28.035 1.00 62.75 111 LYS A CA 1
ATOM 917 C C . LYS A 1 111 ? -3.991 -7.213 -26.594 1.00 62.75 111 LYS A C 1
ATOM 919 O O . LYS A 1 111 ? -4.488 -8.228 -26.113 1.00 62.75 111 LYS A O 1
ATOM 924 N N . VAL A 1 112 ? -3.127 -6.462 -25.919 1.00 72.12 112 VAL A N 1
ATOM 925 C CA . VAL A 1 112 ? -2.827 -6.694 -24.515 1.00 72.12 112 VAL A CA 1
ATOM 926 C C . VAL A 1 112 ? -4.112 -6.403 -23.760 1.00 72.12 112 VAL A C 1
ATOM 928 O O . VAL A 1 112 ? -4.628 -5.289 -23.818 1.00 72.12 112 VAL A O 1
ATOM 931 N N . SER A 1 113 ? -4.640 -7.413 -23.069 1.00 82.38 113 SER A N 1
ATOM 932 C CA . SER A 1 113 ? -5.789 -7.223 -22.188 1.00 82.38 113 SER A CA 1
ATOM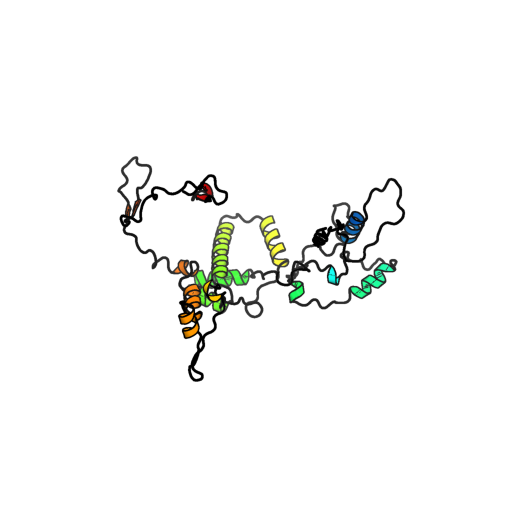 933 C C . SER A 1 113 ? -5.526 -6.052 -21.238 1.00 82.38 113 SER A C 1
ATOM 935 O O . SER A 1 113 ? -4.423 -5.920 -20.699 1.00 82.38 113 SER A O 1
ATOM 937 N N . ARG A 1 114 ? -6.554 -5.238 -20.975 1.00 80.19 114 ARG A N 1
ATOM 938 C CA . ARG A 1 114 ? -6.498 -4.131 -20.003 1.00 80.19 114 ARG A CA 1
ATOM 939 C C . ARG A 1 114 ? -5.992 -4.589 -18.629 1.00 80.19 114 ARG A C 1
ATOM 941 O O . ARG A 1 114 ? -5.369 -3.824 -17.905 1.00 80.19 114 ARG A O 1
ATOM 948 N N . GLN A 1 115 ? -6.212 -5.852 -18.265 1.00 83.25 115 GLN A N 1
ATOM 949 C CA . GLN A 1 115 ? -5.686 -6.404 -17.015 1.00 83.25 115 GLN A CA 1
ATOM 950 C C . GLN A 1 115 ? -4.167 -6.628 -17.069 1.00 83.25 115 GLN A C 1
ATOM 952 O O . GLN A 1 115 ? -3.469 -6.357 -16.096 1.00 83.25 115 GLN A O 1
ATOM 957 N N . ARG A 1 116 ? -3.644 -7.069 -18.219 1.00 89.88 116 ARG A N 1
ATOM 958 C CA . ARG A 1 116 ? -2.214 -7.328 -18.439 1.00 89.88 116 ARG A CA 1
ATOM 959 C C . ARG A 1 116 ? -1.409 -6.038 -18.602 1.00 89.88 116 ARG A C 1
ATOM 961 O O . ARG A 1 116 ? -0.211 -6.039 -18.342 1.00 89.88 116 ARG A O 1
ATOM 968 N N . SER A 1 117 ? -2.030 -4.925 -19.003 1.00 91.88 117 SER A N 1
ATOM 969 C CA . SER A 1 117 ? -1.350 -3.621 -19.018 1.00 91.88 117 SER A CA 1
ATOM 970 C C . SER A 1 117 ? -1.055 -3.090 -17.619 1.00 91.88 117 SER A C 1
ATOM 972 O O . SER A 1 117 ? -0.075 -2.381 -17.454 1.00 91.88 117 SER A O 1
ATOM 974 N N . LEU A 1 118 ? -1.863 -3.454 -16.621 1.00 94.75 118 LEU A N 1
ATOM 975 C CA . LEU A 1 118 ? -1.715 -3.018 -15.228 1.00 94.75 118 LEU A CA 1
ATOM 976 C C . LEU A 1 118 ? -0.840 -3.955 -14.382 1.00 94.75 118 LEU A C 1
ATOM 978 O O . LEU A 1 118 ? -0.666 -3.719 -13.188 1.00 94.75 118 LEU A O 1
ATOM 982 N N . GLN A 1 119 ? -0.309 -5.020 -14.981 1.00 95.81 119 GLN A N 1
ATOM 983 C CA . GLN A 1 119 ? 0.475 -6.037 -14.295 1.00 95.81 119 GLN A CA 1
ATOM 984 C C . GLN A 1 119 ? 1.979 -5.718 -14.395 1.00 95.81 119 GLN A C 1
ATOM 986 O O . GLN A 1 119 ? 2.531 -5.814 -15.493 1.00 95.81 119 GLN A O 1
ATOM 991 N N . PRO A 1 120 ? 2.659 -5.371 -13.285 1.00 96.12 120 PRO A N 1
ATOM 992 C CA . PRO A 1 120 ? 4.084 -5.039 -13.299 1.00 96.12 120 PRO A CA 1
ATOM 993 C C . PRO A 1 120 ? 4.992 -6.237 -13.574 1.00 96.12 120 PRO A C 1
ATOM 995 O O . PRO A 1 120 ? 5.998 -6.097 -14.267 1.00 96.12 120 PRO A O 1
ATOM 998 N N . PHE A 1 121 ? 4.643 -7.412 -13.044 1.00 96.12 121 PHE A N 1
ATOM 999 C CA . PHE A 1 121 ? 5.486 -8.602 -13.119 1.00 96.12 121 PHE A CA 1
ATOM 1000 C C . PHE A 1 121 ? 4.822 -9.688 -13.958 1.00 96.12 121 PHE A C 1
ATOM 1002 O O . PHE A 1 121 ? 3.733 -10.135 -13.594 1.00 96.12 121 PHE A O 1
ATOM 1009 N N . PRO A 1 122 ? 5.472 -10.194 -15.018 1.00 93.38 122 PRO A N 1
ATOM 1010 C CA . PRO A 1 122 ? 4.832 -11.106 -15.957 1.00 93.38 122 PRO A CA 1
ATOM 1011 C C . PRO A 1 122 ? 4.408 -12.437 -15.322 1.00 93.38 122 PRO A C 1
ATOM 1013 O O . PRO A 1 122 ? 3.371 -12.974 -15.710 1.00 93.38 122 PRO A O 1
ATOM 1016 N N . PHE A 1 123 ? 5.161 -12.929 -14.331 1.00 93.75 123 PHE A N 1
ATOM 1017 C CA . PHE A 1 123 ? 4.925 -14.215 -13.663 1.00 93.75 123 PHE A CA 1
ATOM 1018 C C . PHE A 1 123 ? 3.910 -14.162 -12.512 1.00 93.75 123 PHE A C 1
ATOM 1020 O O . PHE A 1 123 ? 3.452 -15.211 -12.072 1.00 93.75 123 PHE A O 1
ATOM 1027 N N . ASN A 1 124 ? 3.538 -12.972 -12.022 1.00 95.88 124 ASN A N 1
ATOM 1028 C CA . ASN A 1 124 ? 2.558 -12.827 -10.942 1.00 95.88 124 ASN A CA 1
ATOM 1029 C C . ASN A 1 124 ? 1.294 -12.100 -11.443 1.00 95.88 124 ASN A C 1
ATOM 1031 O O . ASN A 1 124 ? 1.279 -10.868 -11.436 1.00 95.88 124 ASN A O 1
ATOM 1035 N N . PRO A 1 125 ? 0.241 -12.827 -11.873 1.00 93.88 125 PRO A N 1
ATOM 1036 C CA . PRO A 1 125 ? -1.004 -12.232 -12.380 1.00 93.88 125 PRO A CA 1
ATOM 1037 C C . PRO A 1 125 ? -1.849 -11.524 -11.314 1.00 93.88 125 PRO A C 1
ATOM 1039 O O . PRO A 1 125 ? -2.704 -10.703 -11.656 1.00 93.88 125 PRO A O 1
ATOM 1042 N N . PHE A 1 126 ? -1.621 -11.817 -10.033 1.00 96.00 126 PHE A N 1
ATOM 1043 C CA . PHE A 1 126 ? -2.380 -11.233 -8.926 1.00 96.00 126 PHE A CA 1
ATOM 1044 C C . PHE A 1 126 ? -1.849 -9.857 -8.518 1.00 96.00 126 PHE A C 1
ATOM 1046 O O . PHE A 1 126 ? -2.614 -9.013 -8.059 1.00 96.00 126 PHE A O 1
ATOM 1053 N N . CYS A 1 127 ? -0.554 -9.601 -8.719 1.00 96.75 127 CYS A N 1
ATOM 1054 C CA . CYS A 1 127 ? 0.028 -8.285 -8.487 1.00 96.75 127 CYS A CA 1
ATOM 1055 C C . CYS A 1 127 ? -0.380 -7.334 -9.619 1.00 96.75 127 CYS A C 1
ATOM 1057 O O . CYS A 1 127 ? 0.008 -7.527 -10.771 1.00 96.75 127 CYS A O 1
ATOM 1059 N N . LYS A 1 128 ? -1.164 -6.306 -9.289 1.00 95.62 128 LYS A N 1
ATOM 1060 C CA . LYS A 1 128 ? -1.633 -5.272 -10.219 1.00 95.62 128 LYS A CA 1
ATOM 1061 C C . LYS A 1 128 ? -1.381 -3.899 -9.615 1.00 95.62 128 LYS A C 1
ATOM 1063 O O . LYS A 1 128 ? -1.462 -3.734 -8.399 1.00 95.62 128 LYS A O 1
ATOM 1068 N N . THR A 1 129 ? -1.087 -2.914 -10.458 1.00 96.56 129 THR A N 1
ATOM 1069 C CA . THR A 1 129 ? -0.954 -1.534 -9.991 1.00 96.56 129 THR A CA 1
ATOM 1070 C C . THR A 1 129 ? -2.308 -0.977 -9.573 1.00 96.56 129 THR A C 1
ATOM 1072 O O . THR A 1 129 ? -3.311 -1.186 -10.257 1.00 96.56 129 THR A O 1
ATOM 1075 N N . ASN A 1 130 ? -2.330 -0.247 -8.459 1.00 96.12 130 ASN A N 1
ATOM 1076 C CA . ASN A 1 130 ? -3.500 0.527 -8.064 1.00 96.12 130 ASN A CA 1
ATOM 1077 C C . ASN A 1 130 ? -3.589 1.808 -8.915 1.00 96.12 130 ASN A C 1
ATOM 1079 O O . ASN A 1 130 ? -2.591 2.267 -9.480 1.00 96.12 130 ASN A O 1
ATOM 1083 N N . PHE A 1 131 ? -4.786 2.378 -9.000 1.00 96.25 131 PHE A N 1
ATOM 1084 C CA . PHE A 1 131 ? -5.060 3.616 -9.715 1.00 96.25 131 PHE A CA 1
ATOM 1085 C C . PHE A 1 131 ? -4.716 4.836 -8.866 1.00 96.25 131 PHE A C 1
ATOM 1087 O O . PHE A 1 131 ? -4.965 4.869 -7.656 1.00 96.25 131 PHE A O 1
ATOM 1094 N N . GLN A 1 132 ? -4.184 5.865 -9.515 1.00 96.19 132 GLN A N 1
ATOM 1095 C CA . GLN A 1 132 ? -3.912 7.152 -8.900 1.00 96.19 132 GLN A CA 1
ATOM 1096 C C . GLN A 1 132 ? -5.143 8.052 -8.976 1.00 96.19 132 GLN A C 1
ATOM 1098 O O . GLN A 1 132 ? -5.852 8.095 -9.976 1.00 96.19 132 GLN A O 1
ATOM 1103 N N . ILE A 1 133 ? -5.390 8.807 -7.913 1.00 96.81 133 ILE A N 1
ATOM 1104 C CA . ILE A 1 133 ? -6.528 9.724 -7.850 1.00 96.81 133 ILE A CA 1
ATOM 1105 C C . ILE A 1 133 ? -6.156 11.028 -8.551 1.00 96.81 133 ILE A C 1
ATOM 1107 O O . ILE A 1 133 ? -5.085 11.585 -8.279 1.00 96.81 133 ILE A O 1
ATOM 1111 N N . SER A 1 134 ? -7.030 11.506 -9.440 1.00 96.50 134 SER A N 1
ATOM 1112 C CA . SER A 1 134 ? -6.828 12.769 -10.151 1.00 96.50 134 SER A CA 1
ATOM 1113 C C . SER A 1 134 ? -6.776 13.950 -9.180 1.00 96.50 134 SER A C 1
ATOM 1115 O O . SER A 1 134 ? -7.385 13.924 -8.108 1.00 96.50 134 SER A O 1
ATOM 1117 N N . LYS A 1 135 ? -6.022 14.993 -9.542 1.00 95.31 135 LYS A N 1
ATOM 1118 C CA . LYS A 1 135 ? -5.846 16.186 -8.693 1.00 95.31 135 LYS A CA 1
ATOM 1119 C C . LYS A 1 135 ? -7.195 16.836 -8.362 1.00 95.31 135 LYS A C 1
ATOM 1121 O O . LYS A 1 135 ? -7.459 17.136 -7.200 1.00 95.31 135 LYS A O 1
ATOM 1126 N N . ASP A 1 136 ? -8.075 16.924 -9.355 1.00 96.44 136 ASP A N 1
ATOM 1127 C CA . ASP A 1 136 ? -9.414 17.499 -9.206 1.00 96.44 136 ASP A CA 1
ATOM 1128 C C . ASP A 1 136 ? -10.290 16.668 -8.267 1.00 96.44 136 ASP A C 1
ATOM 1130 O O . ASP A 1 136 ? -11.007 17.215 -7.433 1.00 96.44 136 ASP A O 1
ATOM 1134 N N . LEU A 1 137 ? -10.221 15.336 -8.366 1.00 96.50 137 LEU A N 1
ATOM 1135 C CA . LEU A 1 137 ? -11.012 14.450 -7.515 1.00 96.50 137 LEU A CA 1
ATOM 1136 C C . LEU A 1 137 ? -10.531 14.509 -6.062 1.00 96.50 137 LEU A C 1
ATOM 1138 O O . LEU A 1 137 ? -11.360 14.549 -5.159 1.00 96.50 137 LEU A O 1
ATOM 1142 N N . LYS A 1 138 ? -9.215 14.602 -5.823 1.00 96.56 138 LYS A N 1
ATOM 1143 C CA . LYS A 1 138 ? -8.675 14.830 -4.471 1.00 96.56 138 LYS A CA 1
ATOM 1144 C C . LYS A 1 138 ? -9.219 16.117 -3.859 1.00 96.56 138 LYS A C 1
ATOM 1146 O O . LYS A 1 138 ? -9.641 16.106 -2.708 1.00 96.56 138 LYS A O 1
ATOM 1151 N N . GLN A 1 139 ? -9.234 17.201 -4.635 1.00 96.69 139 GLN A N 1
ATOM 1152 C CA . GLN A 1 139 ? -9.763 18.478 -4.170 1.00 96.69 139 GLN A CA 1
ATOM 1153 C C . GLN A 1 139 ? -11.264 18.386 -3.875 1.00 96.69 139 GLN A C 1
ATOM 1155 O O . GLN A 1 139 ? -11.697 18.855 -2.830 1.00 96.69 139 GLN A O 1
ATOM 1160 N N . LYS A 1 140 ? -12.049 17.732 -4.741 1.00 96.88 140 LYS A N 1
ATOM 1161 C CA . LYS A 1 140 ? -13.486 17.502 -4.510 1.00 96.88 140 LYS A CA 1
ATOM 1162 C C . LYS A 1 140 ? -13.750 16.712 -3.226 1.00 96.88 140 LYS A C 1
ATOM 1164 O O . LYS A 1 140 ? -14.570 17.144 -2.430 1.00 96.88 140 LYS A O 1
ATOM 1169 N N . ILE A 1 141 ? -13.020 15.617 -2.992 1.00 96.31 141 ILE A N 1
ATOM 1170 C CA . ILE A 1 141 ? -13.124 14.835 -1.746 1.00 96.31 141 ILE A CA 1
ATOM 1171 C C . ILE A 1 141 ? -12.814 15.710 -0.527 1.00 96.31 141 ILE A C 1
ATOM 1173 O O . ILE A 1 141 ? -13.546 15.673 0.458 1.00 96.31 141 ILE A O 1
ATOM 1177 N N . ALA A 1 142 ? -11.734 16.493 -0.586 1.00 95.50 142 ALA A N 1
ATOM 1178 C CA . ALA A 1 142 ? -11.340 17.343 0.529 1.00 95.50 142 ALA A CA 1
ATOM 1179 C C . ALA A 1 142 ? -12.388 18.425 0.831 1.00 95.50 142 ALA A C 1
ATOM 1181 O O . ALA A 1 142 ? -12.699 18.639 1.997 1.00 95.50 142 ALA A O 1
ATOM 1182 N N . ARG A 1 143 ? -12.971 19.060 -0.195 1.00 96.00 143 ARG A N 1
ATOM 1183 C CA . ARG A 1 143 ? -14.057 20.042 -0.028 1.00 96.00 143 ARG A CA 1
ATOM 1184 C C . ARG A 1 143 ? -15.326 19.413 0.544 1.00 96.00 143 ARG A C 1
ATOM 1186 O O . ARG A 1 143 ? -15.892 19.946 1.490 1.00 96.00 143 ARG A O 1
ATOM 1193 N N . ASP A 1 144 ? -15.733 18.258 0.018 1.00 95.62 144 ASP A N 1
ATOM 1194 C CA . ASP A 1 144 ? -16.920 17.529 0.484 1.00 95.62 144 ASP A CA 1
ATOM 1195 C C . ASP A 1 144 ? -16.841 17.212 1.995 1.00 95.62 144 ASP A C 1
ATOM 1197 O O . ASP A 1 144 ? -17.855 17.246 2.685 1.00 95.62 144 ASP A O 1
ATOM 1201 N N . ILE A 1 145 ? -15.641 16.953 2.526 1.00 93.44 145 ILE A N 1
ATOM 1202 C CA . ILE A 1 145 ? -15.435 16.643 3.950 1.00 93.44 145 ILE A CA 1
ATOM 1203 C C . ILE A 1 145 ? -15.200 17.904 4.792 1.00 93.44 145 ILE A C 1
ATOM 1205 O O . ILE A 1 145 ? -15.801 18.047 5.851 1.00 93.44 145 ILE A O 1
ATOM 1209 N N . LEU A 1 146 ? -14.322 18.811 4.356 1.00 91.56 146 LEU A N 1
ATOM 1210 C CA . LEU A 1 146 ? -13.890 19.958 5.166 1.00 91.56 146 LEU A CA 1
ATOM 1211 C C . LEU A 1 146 ? -14.840 21.159 5.082 1.00 91.56 146 LEU A C 1
ATOM 1213 O O . LEU A 1 146 ? -15.020 21.851 6.077 1.00 91.56 146 LEU A O 1
ATOM 1217 N N . GLU A 1 147 ? -15.408 21.430 3.904 1.00 92.00 147 GLU A N 1
ATOM 1218 C CA . GLU A 1 147 ? -16.253 22.608 3.659 1.00 92.00 147 GLU A CA 1
ATOM 1219 C C . GLU A 1 147 ? -17.738 22.259 3.798 1.00 92.00 147 GLU A C 1
ATOM 1221 O O . GLU A 1 147 ? -18.475 22.955 4.489 1.00 92.00 147 GLU A O 1
ATOM 1226 N N . VAL A 1 148 ? -18.177 21.169 3.157 1.00 92.81 148 VAL A N 1
ATOM 1227 C CA . VAL A 1 148 ? -19.590 20.742 3.178 1.00 92.81 148 VAL A CA 1
ATOM 1228 C C . VAL A 1 148 ? -19.928 19.973 4.459 1.00 92.81 148 VAL A C 1
ATOM 1230 O O . VAL A 1 148 ? -21.068 20.012 4.914 1.00 92.81 148 VAL A O 1
ATOM 1233 N N . GLY A 1 149 ? -18.947 19.290 5.058 1.00 89.75 149 GLY A N 1
ATOM 1234 C CA . GLY A 1 149 ? -19.142 18.512 6.283 1.00 89.75 149 GLY A CA 1
ATOM 1235 C C . GLY A 1 149 ? -19.849 17.171 6.069 1.00 89.75 149 GLY A C 1
ATOM 1236 O O . GLY A 1 149 ? -20.496 16.678 6.992 1.00 89.75 149 GLY A O 1
ATOM 1237 N N . LEU A 1 150 ? -19.756 16.579 4.870 1.00 90.94 150 LEU A N 1
ATOM 1238 C CA . LEU A 1 150 ? -20.307 15.246 4.607 1.00 90.94 150 LEU A CA 1
ATOM 1239 C C . LEU A 1 150 ? -19.571 14.177 5.418 1.00 90.94 150 LEU A C 1
ATOM 1241 O O . LEU A 1 150 ? -18.360 14.259 5.641 1.00 90.94 150 LEU A O 1
ATOM 1245 N N . SER A 1 151 ? -20.294 13.125 5.805 1.00 90.12 151 SER A N 1
ATOM 1246 C CA . SER A 1 151 ? -19.677 12.004 6.510 1.00 90.12 151 SER A CA 1
ATOM 1247 C C . SER A 1 151 ? -18.719 11.237 5.590 1.00 90.12 151 SER A C 1
ATOM 1249 O O . SER A 1 151 ? -18.935 11.094 4.382 1.00 90.12 151 SER A O 1
ATOM 1251 N N . THR A 1 152 ? -17.652 10.675 6.161 1.00 90.75 152 THR A N 1
ATOM 1252 C CA . THR A 1 152 ? -16.668 9.889 5.396 1.00 90.75 152 THR A CA 1
ATOM 1253 C C . THR A 1 152 ? -17.297 8.673 4.710 1.00 90.75 152 THR A C 1
ATOM 1255 O O . THR A 1 152 ? -16.837 8.273 3.641 1.00 90.75 152 THR A O 1
ATOM 1258 N N . GLN A 1 153 ? -18.373 8.119 5.275 1.00 90.62 153 GLN A N 1
ATOM 1259 C CA . GLN A 1 153 ? -19.132 7.004 4.705 1.00 90.62 153 GLN A CA 1
ATOM 1260 C C . GLN A 1 153 ? -19.924 7.407 3.457 1.00 90.62 153 GLN A C 1
ATOM 1262 O O . GLN A 1 153 ? -19.884 6.703 2.447 1.00 90.62 153 GLN A O 1
ATOM 1267 N N . GLU A 1 154 ? -20.611 8.551 3.490 1.00 91.56 154 GLU A N 1
ATOM 1268 C CA . GLU A 1 154 ? -21.341 9.070 2.327 1.00 91.56 154 GLU A CA 1
ATOM 1269 C C . GLU A 1 154 ? -20.378 9.371 1.180 1.00 91.56 154 GLU A C 1
ATOM 1271 O O . GLU A 1 154 ? -20.626 8.993 0.034 1.00 91.56 154 GLU A O 1
ATOM 1276 N N . VAL A 1 155 ? -19.230 9.976 1.494 1.00 94.12 155 VAL A N 1
ATOM 1277 C CA . VAL A 1 155 ? -18.164 10.254 0.525 1.00 94.12 155 VAL A CA 1
ATOM 1278 C C . VAL A 1 155 ? -17.569 8.949 -0.027 1.00 94.12 155 VAL A C 1
ATOM 1280 O O . VAL A 1 155 ? -17.342 8.842 -1.235 1.00 94.12 155 VAL A O 1
ATOM 1283 N N . ALA A 1 156 ? -17.379 7.928 0.816 1.00 94.00 156 ALA A N 1
ATOM 1284 C CA . ALA A 1 156 ? -16.935 6.595 0.402 1.00 94.00 156 ALA A CA 1
ATOM 1285 C C . ALA A 1 156 ? -17.903 5.941 -0.583 1.00 94.00 156 ALA A C 1
ATOM 1287 O O . ALA A 1 156 ? -17.470 5.457 -1.631 1.00 94.00 156 ALA A O 1
ATOM 1288 N N . SER A 1 157 ? -19.203 5.988 -0.292 1.00 93.81 157 SER A N 1
ATOM 1289 C CA . SER A 1 157 ? -20.251 5.478 -1.177 1.00 93.81 157 SER A CA 1
ATOM 1290 C C . SER A 1 157 ? -20.302 6.255 -2.500 1.00 93.81 157 SER A C 1
ATOM 1292 O O . SER A 1 157 ? -20.271 5.659 -3.579 1.00 93.81 157 SER A O 1
ATOM 1294 N N . LYS A 1 158 ? -20.265 7.593 -2.432 1.00 95.25 158 LYS A N 1
ATOM 1295 C CA . LYS A 1 158 ? -20.312 8.502 -3.590 1.00 95.25 158 LYS A CA 1
ATOM 1296 C C . LY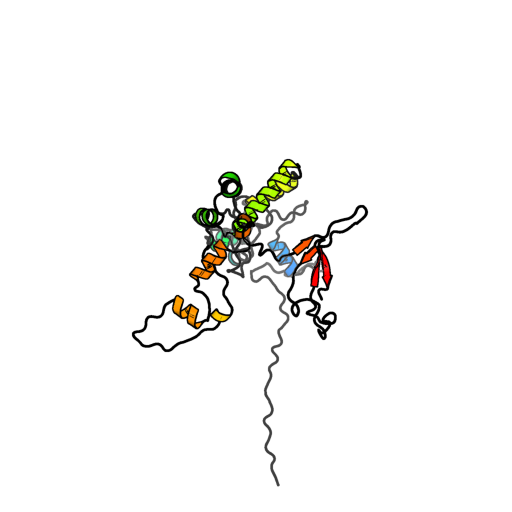S A 1 158 ? -19.156 8.279 -4.567 1.00 95.25 158 LYS A C 1
ATOM 1298 O O . LYS A 1 158 ? -19.380 8.199 -5.773 1.00 95.25 158 LYS A O 1
ATOM 1303 N N . TYR A 1 159 ? -17.922 8.175 -4.067 1.00 96.19 159 TYR A N 1
ATOM 1304 C CA . TYR A 1 159 ? -16.722 8.043 -4.908 1.00 96.19 159 TYR A CA 1
ATOM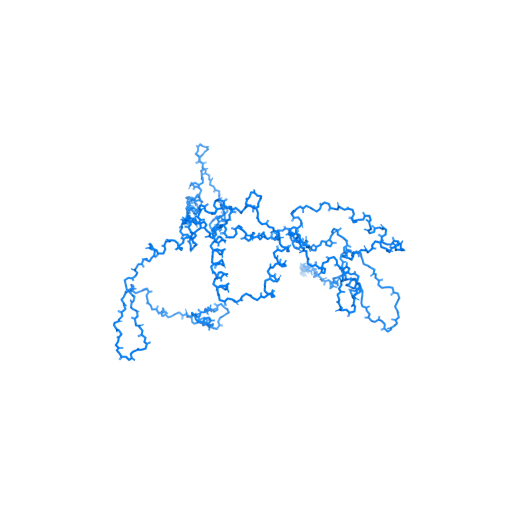 1305 C C . TYR A 1 159 ? -16.206 6.605 -5.054 1.00 96.19 159 TYR A C 1
ATOM 1307 O O . TYR A 1 159 ? -15.240 6.387 -5.787 1.00 96.19 159 TYR A O 1
ATOM 1315 N N . LYS A 1 160 ? -16.843 5.629 -4.396 1.00 96.44 160 LYS A N 1
ATOM 1316 C CA . LYS A 1 160 ? -16.444 4.211 -4.366 1.00 96.44 160 LYS A CA 1
ATOM 1317 C C . LYS A 1 160 ? -14.982 4.012 -3.956 1.00 96.44 160 LYS A C 1
ATOM 1319 O O . LYS A 1 160 ? -14.220 3.313 -4.625 1.00 96.44 160 LYS A O 1
ATOM 1324 N N . LEU A 1 161 ? -14.586 4.662 -2.866 1.00 95.69 161 LEU A N 1
ATOM 1325 C CA . LEU A 1 161 ? -13.258 4.547 -2.261 1.00 95.69 161 LEU A CA 1
ATOM 1326 C C . LEU A 1 161 ? -13.397 4.101 -0.809 1.00 95.69 161 LEU A C 1
ATOM 1328 O O . LEU A 1 161 ? -14.312 4.530 -0.113 1.00 95.69 161 LEU A O 1
ATOM 1332 N N . LYS A 1 162 ? -12.467 3.277 -0.330 1.00 94.44 162 LYS A N 1
ATOM 1333 C CA . LYS A 1 162 ? -12.433 2.849 1.068 1.00 94.44 162 LYS A CA 1
ATOM 1334 C C . LYS A 1 162 ? -12.240 4.047 2.000 1.00 94.44 162 LYS A C 1
ATOM 1336 O O . LYS A 1 162 ? -11.421 4.929 1.743 1.00 94.44 162 LYS A O 1
ATOM 1341 N N . ILE A 1 163 ? -12.933 4.015 3.134 1.00 92.88 163 ILE A N 1
ATOM 1342 C CA . ILE A 1 163 ? -12.882 5.030 4.198 1.00 92.88 163 ILE A CA 1
ATOM 1343 C C . ILE A 1 163 ? -11.437 5.392 4.615 1.00 92.88 163 ILE A C 1
ATOM 1345 O O . ILE A 1 163 ? -11.075 6.565 4.499 1.00 92.88 163 ILE A O 1
ATOM 1349 N N . PRO A 1 164 ? -10.546 4.436 4.970 1.00 92.50 164 PRO A N 1
ATOM 1350 C CA . PRO A 1 164 ? -9.160 4.767 5.332 1.00 92.50 164 PRO A CA 1
ATOM 1351 C C . PRO A 1 164 ? -8.385 5.469 4.208 1.00 92.50 164 PRO A C 1
ATOM 1353 O O . PRO A 1 164 ? -7.513 6.302 4.459 1.00 92.50 164 PRO A O 1
ATOM 1356 N N . ARG A 1 165 ? -8.700 5.153 2.945 1.00 94.75 165 ARG A N 1
ATOM 1357 C CA . ARG A 1 165 ? -8.068 5.784 1.784 1.00 94.75 165 ARG A CA 1
ATOM 1358 C C . ARG A 1 165 ? -8.519 7.238 1.642 1.00 94.75 165 ARG A C 1
ATOM 1360 O O . ARG A 1 165 ? -7.693 8.085 1.316 1.00 94.75 165 ARG A O 1
ATOM 1367 N N . ILE A 1 166 ? -9.788 7.534 1.917 1.00 94.44 166 ILE A N 1
ATOM 1368 C CA . ILE A 1 166 ? -10.336 8.897 1.913 1.00 94.44 166 ILE A CA 1
ATOM 1369 C C . ILE A 1 166 ? -9.674 9.762 2.981 1.00 94.44 166 ILE A C 1
ATOM 1371 O O . ILE A 1 166 ? -9.189 10.847 2.668 1.00 94.44 166 ILE A O 1
ATOM 1375 N N . GLU A 1 167 ? -9.556 9.271 4.209 1.00 92.38 167 GLU A N 1
ATOM 1376 C CA . GLU A 1 167 ? -8.872 10.009 5.276 1.00 92.38 167 GLU A CA 1
ATOM 1377 C C . GLU A 1 167 ? -7.414 10.296 4.952 1.00 92.38 167 GLU A C 1
ATOM 1379 O O . GLU A 1 167 ? -6.931 11.398 5.204 1.00 92.38 167 GLU A O 1
ATOM 1384 N N . ALA A 1 168 ? -6.709 9.324 4.369 1.00 94.94 168 ALA A N 1
ATOM 1385 C CA . ALA A 1 168 ? -5.342 9.535 3.919 1.00 94.94 168 ALA A CA 1
ATOM 1386 C C . ALA A 1 168 ? -5.268 10.652 2.866 1.00 94.94 168 ALA A C 1
ATOM 1388 O O . ALA A 1 168 ? -4.363 11.479 2.924 1.00 94.94 168 ALA A O 1
ATOM 1389 N N . ILE A 1 169 ? -6.227 10.726 1.935 1.00 96.00 169 ILE A N 1
ATOM 1390 C CA . ILE A 1 169 ? -6.293 11.815 0.947 1.00 96.00 169 ILE A CA 1
ATOM 1391 C C . ILE A 1 169 ? -6.513 13.158 1.636 1.00 96.00 169 ILE A C 1
ATOM 1393 O O . ILE A 1 169 ? -5.804 14.105 1.314 1.00 96.00 169 ILE A O 1
ATOM 1397 N N . VAL A 1 170 ? -7.455 13.243 2.579 1.00 95.50 170 VAL A N 1
ATOM 1398 C CA . VAL A 1 170 ? -7.751 14.488 3.306 1.00 95.50 170 VAL A CA 1
ATOM 1399 C C . VAL A 1 170 ? -6.535 14.952 4.110 1.00 95.50 170 VAL A C 1
ATOM 1401 O O . VAL A 1 170 ? -6.150 16.115 4.010 1.00 95.50 170 VAL A O 1
ATOM 1404 N N . LYS A 1 171 ? -5.868 14.040 4.831 1.00 95.12 171 LYS A N 1
ATOM 1405 C CA . LYS A 1 171 ? -4.636 14.330 5.587 1.00 95.12 171 LYS A CA 1
ATOM 1406 C C . LYS A 1 171 ? -3.493 14.784 4.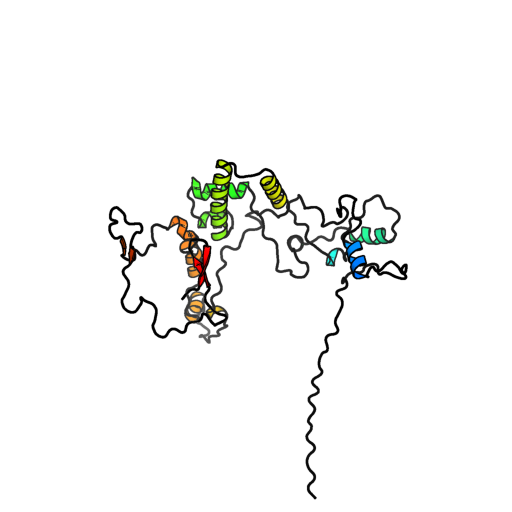679 1.00 95.12 171 LYS A C 1
ATOM 1408 O O . LYS A 1 171 ? -2.793 15.741 4.984 1.00 95.12 171 LYS A O 1
ATOM 1413 N N . LEU A 1 172 ? -3.291 14.114 3.544 1.00 96.56 172 LEU A N 1
ATOM 1414 C CA . LEU A 1 172 ? -2.263 14.522 2.584 1.00 96.56 172 LEU A CA 1
ATOM 1415 C C . LEU A 1 172 ? -2.601 15.865 1.931 1.00 96.56 172 LEU A C 1
ATOM 1417 O O . LEU A 1 172 ? -1.697 16.654 1.675 1.00 96.56 172 LEU A O 1
ATOM 1421 N N . TYR A 1 173 ? -3.883 16.142 1.692 1.00 96.25 173 TYR A N 1
ATOM 1422 C CA . TYR A 1 173 ? -4.335 17.415 1.146 1.00 96.25 173 TYR A CA 1
ATOM 1423 C C . TYR A 1 173 ? -4.086 18.571 2.120 1.00 96.25 173 TYR A C 1
ATOM 1425 O O . TYR A 1 173 ? -3.587 19.607 1.689 1.00 96.25 173 TYR A O 1
ATOM 1433 N N . SER A 1 174 ? -4.362 18.405 3.420 1.00 95.00 174 SER A N 1
ATOM 1434 C CA . SER A 1 174 ? -4.085 19.452 4.415 1.00 95.00 174 SER A CA 1
ATOM 1435 C C . SER A 1 174 ? -2.588 19.766 4.501 1.00 95.00 174 SER A C 1
ATOM 1437 O O . SER A 1 174 ? -2.203 20.929 4.417 1.00 95.00 174 SER A O 1
ATOM 1439 N N . ILE A 1 175 ? -1.739 18.732 4.540 1.00 96.75 175 ILE A N 1
ATOM 1440 C CA . ILE A 1 175 ? -0.276 18.886 4.520 1.00 96.75 175 ILE A CA 1
ATOM 1441 C C . ILE A 1 175 ? 0.185 19.582 3.232 1.00 96.75 175 ILE A C 1
ATOM 1443 O O . ILE A 1 175 ? 1.042 20.462 3.271 1.00 96.75 175 ILE A O 1
ATOM 1447 N N . GLU A 1 176 ? -0.386 19.222 2.079 1.00 96.06 176 GLU A N 1
ATOM 1448 C CA . GLU A 1 176 ? -0.055 19.859 0.801 1.00 96.06 176 GLU A CA 1
ATOM 1449 C C . GLU A 1 176 ? -0.390 21.359 0.815 1.00 96.06 176 GLU A C 1
ATOM 1451 O O . GLU A 1 176 ? 0.391 22.162 0.303 1.00 96.06 176 GLU A O 1
ATOM 1456 N N . GLN A 1 177 ? -1.513 21.758 1.421 1.00 95.81 177 GLN A N 1
ATOM 1457 C CA . GLN A 1 177 ? -1.869 23.172 1.571 1.00 95.81 177 GLN A CA 1
ATOM 1458 C C . GLN A 1 177 ? -0.913 23.910 2.511 1.00 95.81 177 GLN A C 1
ATOM 1460 O O . GLN A 1 177 ? -0.437 24.987 2.158 1.00 95.81 177 GLN A O 1
ATOM 1465 N N . GLU A 1 178 ? -0.551 23.319 3.652 1.00 97.12 178 GLU A N 1
ATOM 1466 C CA . GLU A 1 178 ? 0.452 23.893 4.560 1.00 97.12 178 GLU A CA 1
ATOM 1467 C C . GLU A 1 178 ? 1.810 24.074 3.869 1.00 97.12 178 GLU A C 1
ATOM 1469 O O . GLU A 1 178 ? 2.497 25.078 4.061 1.00 97.12 178 GLU A O 1
ATOM 1474 N N . TRP A 1 179 ? 2.221 23.117 3.037 1.00 97.50 179 TRP A N 1
ATOM 1475 C CA . TRP A 1 179 ? 3.478 23.204 2.293 1.00 97.50 179 TRP A CA 1
ATOM 1476 C C . TRP A 1 179 ? 3.433 24.266 1.199 1.00 97.50 179 TRP A C 1
ATOM 1478 O O . TRP A 1 179 ? 4.440 24.940 0.982 1.00 97.50 179 TRP A O 1
ATOM 1488 N N . LYS A 1 180 ? 2.281 24.449 0.542 1.00 95.62 180 LYS A N 1
ATOM 1489 C CA . LYS A 1 180 ? 2.061 25.546 -0.412 1.00 95.62 180 LYS A CA 1
ATOM 1490 C C . LYS A 1 180 ? 2.132 26.903 0.276 1.00 95.62 180 LYS A C 1
ATOM 1492 O O . LYS A 1 180 ? 2.854 27.767 -0.201 1.00 95.62 180 LYS A O 1
ATOM 1497 N N . GLN A 1 181 ? 1.448 27.070 1.408 1.00 96.56 181 GLN A N 1
ATOM 1498 C CA . GLN A 1 181 ? 1.470 28.313 2.189 1.00 96.56 181 GLN A CA 1
ATOM 1499 C C . GLN A 1 181 ? 2.885 28.664 2.665 1.00 96.56 181 GLN A C 1
ATOM 1501 O O . GLN A 1 181 ? 3.301 29.815 2.591 1.00 96.56 181 GLN A O 1
ATOM 1506 N N . ASN A 1 182 ? 3.650 27.655 3.082 1.00 97.06 182 ASN A N 1
ATOM 1507 C CA . ASN A 1 182 ? 5.030 27.819 3.528 1.00 97.06 182 ASN A CA 1
ATOM 1508 C C . ASN A 1 182 ? 6.066 27.818 2.385 1.00 97.06 182 ASN A C 1
ATOM 1510 O O . ASN A 1 182 ? 7.261 27.807 2.670 1.00 97.06 182 ASN A O 1
ATOM 1514 N N . ASN A 1 183 ? 5.644 27.782 1.113 1.00 95.69 183 ASN A N 1
ATOM 1515 C CA . ASN A 1 183 ? 6.518 27.716 -0.067 1.00 95.69 183 ASN A CA 1
ATOM 1516 C C . ASN A 1 183 ? 7.587 26.601 -0.017 1.00 95.69 183 ASN A C 1
ATOM 1518 O O . ASN A 1 183 ? 8.704 26.777 -0.492 1.00 95.69 183 ASN A O 1
ATOM 1522 N N . LYS A 1 184 ? 7.246 25.429 0.535 1.00 96.69 184 LYS A N 1
ATOM 1523 C CA . LYS A 1 184 ? 8.153 24.267 0.659 1.00 96.69 184 LYS A CA 1
ATOM 1524 C C . LYS A 1 184 ? 8.164 23.349 -0.572 1.00 96.69 184 LYS A C 1
ATOM 1526 O O . LYS A 1 184 ? 8.783 22.290 -0.544 1.00 96.69 184 LYS A O 1
ATOM 1531 N N . ILE A 1 185 ? 7.417 23.695 -1.622 1.00 95.31 185 ILE A N 1
ATOM 1532 C CA . ILE A 1 185 ? 7.295 22.874 -2.833 1.00 95.31 185 ILE A CA 1
ATOM 1533 C C . ILE A 1 185 ? 8.294 23.360 -3.880 1.00 95.31 185 ILE A C 1
ATOM 1535 O O . ILE A 1 1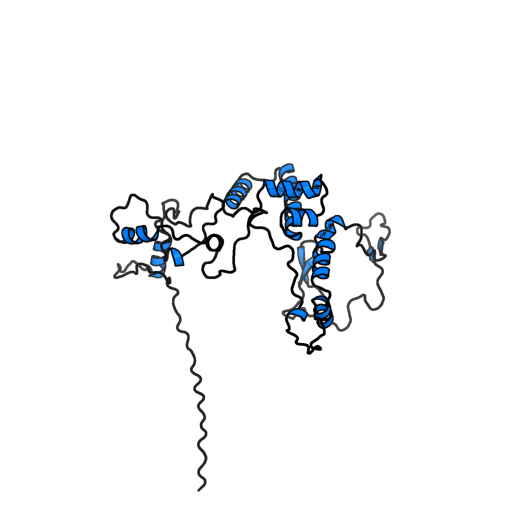85 ? 8.054 24.346 -4.576 1.00 95.31 185 ILE A O 1
ATOM 1539 N N . ASP A 1 186 ? 9.384 22.613 -4.023 1.00 96.31 186 ASP A N 1
ATOM 1540 C CA . ASP A 1 186 ? 10.406 22.881 -5.031 1.00 96.31 186 ASP A CA 1
ATOM 1541 C C . ASP A 1 186 ? 9.929 22.556 -6.454 1.00 96.31 186 ASP A C 1
ATOM 1543 O O . ASP A 1 186 ? 9.078 21.688 -6.685 1.00 96.31 186 ASP A O 1
ATOM 1547 N N . LYS A 1 187 ? 10.546 23.209 -7.448 1.00 97.00 187 LYS A N 1
ATOM 1548 C CA . LYS A 1 187 ? 10.265 22.970 -8.876 1.00 97.00 187 LYS A CA 1
ATOM 1549 C C . LYS A 1 187 ? 10.554 21.525 -9.290 1.00 97.00 187 LYS A C 1
ATOM 1551 O O . LYS A 1 187 ? 9.781 20.935 -10.045 1.00 97.00 187 LYS A O 1
ATOM 1556 N N . ASP A 1 188 ? 11.629 20.940 -8.769 1.00 97.75 188 ASP A N 1
ATOM 1557 C CA . ASP A 1 188 ? 12.001 19.554 -9.066 1.00 97.75 188 ASP A CA 1
ATOM 1558 C C . ASP A 1 188 ? 11.011 18.557 -8.456 1.00 97.75 188 ASP A C 1
ATOM 1560 O O . ASP A 1 188 ? 10.634 17.578 -9.106 1.00 97.75 188 ASP A O 1
ATOM 1564 N N . LEU A 1 189 ? 10.504 18.847 -7.252 1.00 97.06 189 LEU A N 1
ATOM 1565 C CA . LEU A 1 189 ? 9.452 18.058 -6.612 1.00 97.06 189 LEU A CA 1
ATOM 1566 C C . LEU A 1 189 ? 8.161 18.115 -7.434 1.00 97.06 189 LEU A C 1
ATOM 1568 O O . LEU A 1 189 ? 7.535 17.081 -7.678 1.00 97.06 189 LEU A O 1
ATOM 1572 N N . ALA A 1 190 ? 7.788 19.299 -7.925 1.00 96.56 190 ALA A N 1
ATOM 1573 C CA . ALA A 1 190 ? 6.634 19.461 -8.804 1.00 96.56 190 ALA A CA 1
ATOM 1574 C C . ALA A 1 190 ? 6.791 18.659 -10.109 1.00 96.56 190 ALA A C 1
ATOM 1576 O O . ALA A 1 190 ? 5.868 17.939 -10.499 1.00 96.56 190 ALA A O 1
ATOM 1577 N N . LYS A 1 191 ? 7.975 18.705 -10.734 1.00 97.38 191 LYS A N 1
ATOM 1578 C CA . LYS A 1 191 ? 8.287 17.932 -11.945 1.00 97.38 191 LYS A CA 1
ATOM 1579 C C . LYS A 1 191 ? 8.213 16.426 -11.694 1.00 97.38 191 LYS A C 1
ATOM 1581 O O . LYS A 1 191 ? 7.609 15.710 -12.487 1.00 97.38 191 LYS A O 1
ATOM 1586 N N . MET A 1 192 ? 8.771 15.944 -10.584 1.00 97.12 192 MET A N 1
ATOM 1587 C CA . MET A 1 192 ? 8.687 14.535 -10.183 1.00 97.12 192 MET A CA 1
ATOM 1588 C C . MET A 1 192 ? 7.237 14.098 -9.928 1.00 97.12 192 MET A C 1
ATOM 1590 O O . MET A 1 192 ? 6.818 13.019 -10.343 1.00 97.12 192 MET A O 1
ATOM 1594 N N . SER A 1 193 ? 6.447 14.937 -9.259 1.00 96.50 193 SER A N 1
ATOM 1595 C CA . SER A 1 193 ? 5.025 14.676 -9.022 1.00 96.50 193 SER A CA 1
ATOM 1596 C C . SER A 1 193 ? 4.251 14.567 -10.338 1.00 96.50 193 SER A C 1
ATOM 1598 O O . SER A 1 193 ? 3.429 13.666 -10.510 1.00 96.50 193 SER A O 1
ATOM 1600 N N . GLU A 1 194 ? 4.547 15.439 -11.304 1.00 96.81 194 GLU A N 1
ATOM 1601 C CA . GLU A 1 194 ? 3.926 15.422 -12.625 1.00 96.81 194 GLU A CA 1
ATOM 1602 C C . GLU A 1 194 ? 4.326 14.196 -13.457 1.00 96.81 194 GLU A C 1
ATOM 1604 O O . GLU A 1 194 ? 3.461 13.575 -14.078 1.00 96.81 194 GLU A O 1
ATOM 1609 N N . THR A 1 195 ? 5.604 13.804 -13.457 1.00 97.12 195 THR A N 1
ATOM 1610 C CA . THR A 1 195 ? 6.042 12.598 -14.176 1.00 97.12 195 THR A CA 1
ATOM 1611 C C . THR A 1 195 ? 5.381 11.352 -13.599 1.00 97.12 195 THR A C 1
ATOM 1613 O O . THR A 1 195 ? 4.811 10.569 -14.356 1.00 97.12 195 THR A O 1
ATOM 1616 N N . MET A 1 196 ? 5.353 11.209 -12.270 1.00 96.25 196 MET A N 1
ATOM 1617 C CA . MET A 1 196 ? 4.663 10.105 -11.595 1.00 96.25 196 MET A CA 1
ATOM 1618 C C . MET A 1 196 ? 3.162 10.105 -11.901 1.00 96.25 196 MET A C 1
ATOM 1620 O O . MET A 1 196 ? 2.596 9.052 -12.184 1.00 96.25 196 MET A O 1
ATOM 1624 N N . TYR A 1 197 ? 2.527 11.281 -11.926 1.00 97.25 197 TYR A N 1
ATOM 1625 C CA . TYR A 1 197 ? 1.115 11.420 -12.290 1.00 97.25 197 TYR A CA 1
ATOM 1626 C C . TYR A 1 197 ? 0.806 10.851 -13.679 1.00 97.25 197 TYR A C 1
ATOM 1628 O O . TYR A 1 197 ? -0.209 10.184 -13.869 1.00 97.25 197 TYR A O 1
ATOM 1636 N N . LYS A 1 198 ? 1.698 11.075 -14.647 1.00 96.88 198 LYS A N 1
ATOM 1637 C CA . LYS A 1 198 ? 1.546 10.586 -16.024 1.00 96.88 198 LYS A CA 1
ATOM 1638 C C . LYS A 1 198 ? 1.921 9.112 -16.201 1.00 96.88 198 LYS A C 1
ATOM 1640 O O . LYS A 1 198 ? 1.495 8.501 -17.180 1.00 96.88 198 LYS A O 1
ATOM 1645 N N . MET A 1 199 ? 2.679 8.529 -15.271 1.00 96.06 199 MET A N 1
ATOM 1646 C CA . MET A 1 199 ? 3.044 7.108 -15.299 1.00 96.06 199 MET A CA 1
ATOM 1647 C C . MET A 1 199 ? 1.889 6.188 -14.919 1.00 96.06 199 MET A C 1
ATOM 1649 O O . MET A 1 199 ? 1.750 5.102 -15.486 1.00 96.06 199 MET A O 1
ATOM 1653 N N . PHE A 1 200 ? 1.100 6.591 -13.924 1.00 96.75 200 PHE A N 1
ATOM 1654 C CA . PHE A 1 200 ? 0.069 5.740 -13.352 1.00 96.75 200 PHE A CA 1
ATOM 1655 C C . PHE A 1 200 ? -1.289 5.938 -14.025 1.00 96.75 200 PHE A C 1
ATOM 1657 O O . PHE A 1 200 ? -1.610 7.032 -14.497 1.00 96.75 200 PHE A O 1
ATOM 1664 N N . PRO A 1 201 ? -2.114 4.879 -14.049 1.00 96.44 201 PRO A N 1
ATOM 1665 C CA . PRO A 1 201 ? -3.475 4.977 -14.542 1.00 96.44 201 PRO A CA 1
ATOM 1666 C C . PRO A 1 201 ? -4.346 5.766 -13.565 1.00 96.44 201 PRO A C 1
ATOM 1668 O O . PRO A 1 201 ? -4.199 5.651 -12.344 1.00 96.44 201 PRO A O 1
ATOM 1671 N N . LEU A 1 202 ? -5.281 6.542 -14.106 1.00 96.31 202 LEU A N 1
ATOM 1672 C CA . LEU A 1 202 ? -6.177 7.376 -13.312 1.00 96.31 202 LEU A CA 1
ATOM 1673 C C . LEU A 1 202 ? -7.385 6.590 -12.791 1.00 96.31 202 LEU A C 1
ATOM 1675 O O . LEU A 1 202 ? -7.905 5.678 -13.437 1.00 96.31 202 LEU A O 1
ATOM 1679 N N . PHE A 1 203 ? -7.812 6.949 -11.587 1.00 96.69 203 PHE A N 1
ATOM 1680 C CA . PHE A 1 203 ? -8.990 6.404 -10.934 1.00 96.69 203 PHE A CA 1
ATOM 1681 C C . PHE A 1 203 ? -10.251 7.100 -11.440 1.00 96.69 203 PHE A C 1
ATOM 1683 O O . PHE A 1 203 ? -10.353 8.326 -11.402 1.00 96.69 203 PHE A O 1
ATOM 1690 N N . GLU A 1 204 ? -11.231 6.296 -11.837 1.00 94.75 204 GLU A N 1
ATOM 1691 C CA . GLU A 1 204 ? -12.555 6.747 -12.245 1.00 94.75 204 GLU A CA 1
ATOM 1692 C C . GLU A 1 204 ? -13.600 6.006 -11.399 1.00 94.75 204 GLU A C 1
ATOM 1694 O O . GLU A 1 204 ? -13.667 4.775 -11.491 1.00 94.75 204 GLU A O 1
ATOM 1699 N N . PRO A 1 205 ? -14.424 6.712 -10.600 1.00 91.44 205 PRO A N 1
ATOM 1700 C CA . PRO A 1 205 ? -15.390 6.087 -9.690 1.00 91.44 205 PRO A CA 1
ATOM 1701 C C . PRO A 1 205 ? -16.352 5.104 -10.369 1.00 91.44 205 PRO A C 1
ATOM 1703 O O . PRO A 1 205 ? -16.726 4.086 -9.790 1.00 91.44 205 PRO A O 1
ATOM 1706 N N . HIS A 1 206 ? -16.759 5.386 -11.610 1.00 90.00 206 HIS A N 1
ATOM 1707 C CA . HIS A 1 206 ? -17.728 4.559 -12.330 1.00 90.00 206 HIS A CA 1
ATOM 1708 C C . HIS A 1 206 ? -17.143 3.226 -12.809 1.00 90.00 206 HIS A C 1
ATOM 1710 O O . HIS A 1 206 ? -17.858 2.227 -12.807 1.00 90.00 206 HIS A O 1
ATOM 1716 N N . LEU A 1 207 ? -15.861 3.202 -13.191 1.00 90.19 207 LEU A N 1
ATOM 1717 C CA . LEU A 1 207 ? -15.218 2.028 -13.789 1.00 90.19 207 LEU A CA 1
ATOM 1718 C C . LEU A 1 207 ? -14.384 1.221 -12.793 1.00 90.19 207 LEU A C 1
ATOM 1720 O O . LEU A 1 207 ? -14.370 -0.004 -12.860 1.00 90.19 207 LEU A O 1
ATOM 1724 N N . ASN A 1 208 ? -13.667 1.902 -11.898 1.00 91.19 208 ASN A N 1
ATOM 1725 C CA . ASN A 1 208 ? -12.583 1.309 -1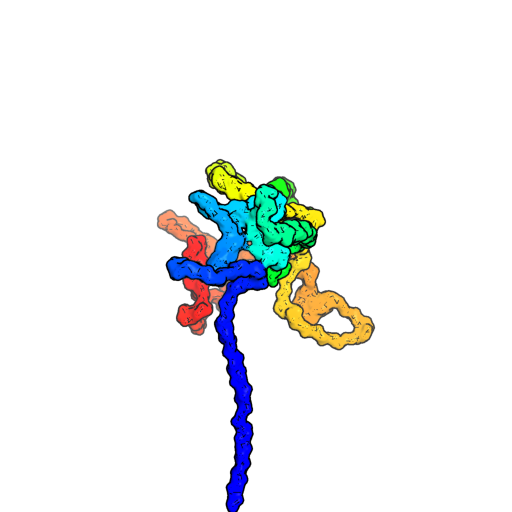1.112 1.00 91.19 208 ASN A CA 1
ATOM 1726 C C . ASN A 1 208 ? -12.848 1.371 -9.599 1.00 91.19 208 ASN A C 1
ATOM 1728 O O . ASN A 1 208 ? -11.893 1.341 -8.827 1.00 91.19 208 ASN A O 1
ATOM 1732 N N . GLY A 1 209 ? -14.113 1.492 -9.183 1.00 93.50 209 GLY A N 1
ATOM 1733 C CA . GLY A 1 209 ? -14.503 1.597 -7.775 1.00 93.50 209 GLY A CA 1
ATOM 1734 C C . GLY A 1 209 ? -13.984 0.439 -6.918 1.00 93.50 209 GLY A C 1
ATOM 1735 O O . GLY A 1 209 ? -13.967 -0.715 -7.346 1.00 93.50 209 GLY A O 1
ATOM 1736 N N . GLU A 1 210 ? -13.555 0.759 -5.701 1.00 94.75 210 GLU A N 1
ATOM 1737 C CA . GLU A 1 210 ? -13.110 -0.229 -4.723 1.00 94.75 210 GLU A CA 1
ATOM 1738 C C . GLU A 1 210 ? -14.303 -0.978 -4.121 1.00 94.75 210 GLU A C 1
ATOM 1740 O O . GLU A 1 210 ? -15.414 -0.450 -4.034 1.00 94.75 210 GLU A O 1
ATOM 1745 N N . ASN A 1 211 ? -14.071 -2.209 -3.664 1.00 94.62 211 ASN A N 1
ATOM 1746 C CA . ASN A 1 211 ? -15.089 -2.954 -2.943 1.00 94.62 211 ASN A CA 1
ATOM 1747 C C . ASN A 1 211 ? -15.188 -2.440 -1.495 1.00 94.62 211 ASN A C 1
ATOM 1749 O O . ASN A 1 211 ? -14.251 -2.573 -0.704 1.00 94.62 211 ASN A O 1
ATOM 1753 N N . LEU A 1 212 ? -16.332 -1.833 -1.173 1.00 93.25 212 LEU A N 1
ATOM 1754 C CA . LEU A 1 212 ? -16.617 -1.247 0.138 1.00 93.25 212 LEU A CA 1
ATOM 1755 C C . LEU A 1 212 ? -17.124 -2.277 1.156 1.00 93.25 212 LEU A C 1
ATOM 1757 O O . LEU A 1 212 ? -17.159 -1.980 2.344 1.00 93.25 212 LEU A O 1
ATOM 1761 N N . THR A 1 213 ? -17.499 -3.483 0.715 1.00 94.31 213 THR A N 1
ATOM 1762 C CA . THR A 1 213 ? -18.059 -4.531 1.583 1.00 94.31 213 THR A CA 1
ATOM 1763 C C . THR A 1 213 ? -17.017 -5.557 2.026 1.00 94.31 213 THR A C 1
ATOM 1765 O O . THR A 1 213 ? -17.358 -6.672 2.420 1.00 94.31 213 THR A O 1
ATOM 1768 N N . GLU A 1 214 ? -15.732 -5.227 1.909 1.00 93.69 214 GLU A N 1
ATOM 1769 C CA . GLU A 1 214 ? -14.650 -6.102 2.347 1.00 93.69 214 GLU A CA 1
ATOM 1770 C C . GLU A 1 214 ? -14.526 -6.084 3.872 1.00 93.69 214 GLU A C 1
ATOM 1772 O O . GLU A 1 214 ? -14.234 -5.050 4.471 1.00 93.69 214 GLU A O 1
ATOM 1777 N N . ILE A 1 215 ? -14.685 -7.254 4.488 1.00 93.94 215 ILE A N 1
ATOM 1778 C CA . ILE A 1 215 ? -14.443 -7.464 5.916 1.00 93.94 215 ILE A CA 1
ATOM 1779 C C . ILE A 1 215 ? -13.203 -8.348 6.122 1.00 93.94 215 ILE A C 1
ATOM 1781 O O . ILE A 1 215 ? -12.947 -9.257 5.324 1.00 93.94 215 ILE A O 1
ATOM 1785 N N . PRO A 1 216 ? -12.408 -8.113 7.180 1.00 93.81 216 PRO A N 1
ATOM 1786 C CA . PRO A 1 216 ? -11.298 -8.990 7.521 1.00 93.81 216 PRO A CA 1
ATOM 1787 C C . PRO A 1 216 ? -11.826 -10.359 7.962 1.00 93.81 216 PRO A C 1
ATOM 1789 O O . PRO A 1 216 ? -12.775 -10.451 8.734 1.00 93.81 216 PRO A O 1
ATOM 1792 N N . ILE A 1 217 ? -11.187 -11.434 7.497 1.00 94.94 217 ILE A N 1
ATOM 1793 C CA . ILE A 1 217 ? -11.624 -12.808 7.778 1.00 94.94 217 ILE A CA 1
ATOM 1794 C C . ILE A 1 217 ? -11.144 -13.234 9.179 1.00 94.94 217 ILE A C 1
ATOM 1796 O O . ILE A 1 217 ? -9.933 -13.427 9.369 1.00 94.94 217 ILE A O 1
ATOM 1800 N N . PRO A 1 218 ? -12.043 -13.436 10.165 1.00 95.62 218 PRO A N 1
ATOM 1801 C CA . PRO A 1 218 ? -11.654 -13.871 11.501 1.00 95.62 218 PRO A CA 1
ATOM 1802 C C . PRO A 1 218 ? -11.216 -15.341 11.504 1.00 95.62 218 PRO A C 1
ATOM 1804 O O . PRO A 1 218 ? -11.688 -16.162 10.715 1.00 95.62 218 PRO A O 1
ATOM 1807 N N . THR A 1 219 ? -10.339 -15.714 12.440 1.00 96.00 219 THR A N 1
ATOM 1808 C CA . THR A 1 219 ? -9.759 -17.069 12.526 1.00 96.00 219 THR A CA 1
ATOM 1809 C C . THR A 1 219 ? -10.811 -18.171 12.623 1.00 96.00 219 THR A C 1
ATOM 1811 O O . THR A 1 219 ? -10.661 -19.198 11.967 1.00 96.00 219 THR A O 1
ATOM 1814 N N . LYS A 1 220 ? -11.903 -17.944 13.367 1.00 96.00 220 LYS A N 1
ATOM 1815 C CA . LYS A 1 220 ? -12.977 -18.935 13.541 1.00 96.00 220 LYS A CA 1
ATOM 1816 C C . LYS A 1 220 ? -13.650 -19.339 12.222 1.00 96.00 220 LYS A C 1
ATOM 1818 O O . LYS A 1 220 ? -14.045 -20.490 12.096 1.00 96.00 220 LYS A O 1
ATOM 1823 N N . THR A 1 221 ? -13.739 -18.426 11.249 1.00 95.50 221 THR A N 1
ATOM 1824 C CA . THR A 1 221 ? -14.383 -18.677 9.940 1.00 95.50 221 THR A CA 1
ATOM 1825 C C . THR A 1 221 ? -13.486 -19.394 8.936 1.00 95.50 221 THR A C 1
ATOM 1827 O O . THR A 1 221 ? -13.971 -19.872 7.917 1.00 95.50 221 THR A O 1
ATOM 1830 N N . LYS A 1 222 ? -12.177 -19.502 9.207 1.00 95.50 222 LYS A N 1
ATOM 1831 C CA . LYS A 1 222 ? -11.238 -20.208 8.319 1.00 95.50 222 LYS A CA 1
ATOM 1832 C C . LYS A 1 222 ? -11.414 -21.727 8.365 1.00 95.50 222 LYS A C 1
ATOM 1834 O O . LYS A 1 222 ? -11.003 -22.410 7.433 1.00 95.50 222 LYS A O 1
ATOM 1839 N N . ASN A 1 223 ? -12.008 -22.240 9.442 1.00 94.69 223 ASN A N 1
ATOM 1840 C CA . ASN A 1 223 ? -12.262 -23.662 9.625 1.00 94.69 223 ASN A CA 1
ATOM 1841 C C . ASN A 1 223 ? -13.678 -23.986 9.147 1.00 94.69 223 ASN A C 1
ATOM 1843 O O . ASN A 1 223 ? -14.642 -23.385 9.624 1.00 94.69 223 ASN A O 1
ATOM 1847 N N . SER A 1 224 ? -13.812 -24.958 8.245 1.00 95.94 224 SER A N 1
ATOM 1848 C CA . SER A 1 224 ? -15.117 -25.459 7.819 1.00 95.94 224 SER A CA 1
ATOM 1849 C C . SER A 1 224 ? -15.812 -26.207 8.960 1.00 95.94 224 SER A C 1
ATOM 1851 O O . SER A 1 224 ? -15.184 -26.929 9.735 1.00 95.94 224 SER A O 1
ATOM 1853 N N . ARG A 1 225 ? -17.128 -26.015 9.076 1.00 94.56 225 ARG A N 1
ATOM 1854 C CA . ARG A 1 225 ? -17.999 -26.734 10.010 1.00 94.56 225 ARG A CA 1
ATOM 1855 C C . ARG A 1 225 ? -19.194 -27.260 9.235 1.00 94.56 225 ARG A C 1
ATOM 1857 O O . ARG A 1 225 ? -19.726 -26.550 8.388 1.00 94.56 225 ARG A O 1
ATOM 1864 N N . PHE A 1 226 ? -19.604 -28.477 9.553 1.00 96.12 226 PHE A N 1
ATOM 1865 C CA . PHE A 1 226 ? -20.795 -29.102 8.997 1.00 96.12 226 PHE A CA 1
ATOM 1866 C C . PHE A 1 226 ? -21.735 -29.420 10.153 1.00 96.12 226 PHE A C 1
ATOM 1868 O O . PHE A 1 226 ? -21.286 -29.908 11.191 1.00 96.12 226 PHE A O 1
ATOM 1875 N N . LEU A 1 227 ? -23.012 -29.094 9.987 1.00 95.50 227 LEU A N 1
ATOM 1876 C CA . LEU A 1 227 ? -24.058 -29.355 10.968 1.00 95.50 227 LEU A CA 1
ATOM 1877 C C . LEU A 1 227 ? -25.146 -30.187 10.306 1.00 95.50 227 LEU A C 1
ATOM 1879 O O . LEU A 1 227 ? -25.539 -29.892 9.180 1.00 95.50 227 LEU A O 1
ATOM 1883 N N . THR A 1 228 ? -25.624 -31.214 11.002 1.00 96.56 228 THR A N 1
ATOM 1884 C CA . THR A 1 228 ? -26.832 -31.934 10.609 1.00 96.56 228 THR A CA 1
ATOM 1885 C C . THR A 1 228 ? -28.018 -31.235 11.248 1.00 96.56 228 THR A C 1
ATOM 1887 O O . THR A 1 228 ? -28.114 -31.163 12.473 1.00 96.56 228 THR A O 1
ATOM 1890 N N . ILE A 1 229 ? -28.883 -30.697 10.404 1.00 96.62 229 ILE A N 1
ATOM 1891 C CA . ILE A 1 229 ? -30.071 -29.932 10.771 1.00 96.62 229 ILE A CA 1
ATOM 1892 C C . ILE A 1 229 ? -31.275 -30.684 10.182 1.00 96.62 229 ILE A C 1
ATOM 1894 O O . ILE A 1 229 ? -31.105 -31.449 9.228 1.00 96.62 229 ILE A O 1
ATOM 1898 N N . ALA A 1 230 ? -32.465 -30.536 10.764 1.00 97.44 230 ALA A N 1
ATOM 1899 C CA . ALA A 1 230 ? -33.673 -31.129 10.202 1.00 97.44 230 ALA A CA 1
ATOM 1900 C C . ALA A 1 230 ? -33.903 -30.642 8.761 1.00 97.44 230 ALA A C 1
ATOM 1902 O O . ALA A 1 230 ? -33.647 -29.483 8.444 1.00 97.44 230 ALA A O 1
ATOM 1903 N N . GLU A 1 231 ? -34.426 -31.513 7.895 1.00 96.25 231 GLU A N 1
ATOM 1904 C CA . GLU A 1 231 ? -34.612 -31.214 6.464 1.00 96.25 231 GLU A CA 1
ATOM 1905 C C . GLU A 1 231 ? -35.505 -29.987 6.209 1.00 96.25 231 GLU A C 1
ATOM 1907 O O . GLU A 1 231 ? -35.374 -29.320 5.186 1.00 96.25 231 GLU A O 1
ATOM 1912 N N . SER A 1 232 ? -36.403 -29.678 7.146 1.00 96.88 232 SER A N 1
ATOM 1913 C CA . SER A 1 232 ? -37.328 -28.546 7.081 1.00 96.88 232 SER A CA 1
ATOM 1914 C C . SER A 1 232 ? -36.814 -27.263 7.743 1.00 96.88 232 SER A C 1
ATOM 1916 O O . SER A 1 232 ? -37.495 -26.241 7.678 1.00 96.88 232 SER A O 1
ATOM 1918 N N . GLU A 1 233 ? -35.681 -27.299 8.443 1.00 95.62 233 GLU A N 1
ATOM 1919 C CA . GLU A 1 233 ? -35.181 -26.148 9.199 1.00 95.62 233 GLU A CA 1
ATOM 1920 C C . GLU A 1 233 ? -34.365 -25.219 8.279 1.00 95.62 233 GLU A C 1
ATOM 1922 O O . GLU A 1 233 ? -33.406 -25.663 7.638 1.00 95.62 233 GLU A O 1
ATOM 1927 N N . PRO A 1 234 ? -34.731 -23.928 8.168 1.00 96.31 234 PRO A N 1
ATOM 1928 C CA . PRO A 1 234 ? -33.964 -22.983 7.368 1.00 96.31 234 PRO A CA 1
ATOM 1929 C C . PRO A 1 234 ? -32.616 -22.700 8.038 1.00 96.31 234 PRO A C 1
ATOM 1931 O O . PRO A 1 234 ? -32.552 -22.584 9.255 1.00 96.31 234 PRO A O 1
ATOM 1934 N N . PHE A 1 235 ? -31.554 -22.547 7.239 1.00 96.75 235 PHE A N 1
ATOM 1935 C CA . PHE A 1 235 ? -30.229 -22.177 7.742 1.00 96.75 235 PHE A CA 1
ATOM 1936 C C . PHE A 1 235 ? -29.712 -20.890 7.094 1.00 96.75 235 PHE A C 1
ATOM 1938 O O . PHE A 1 235 ? -29.355 -20.866 5.912 1.00 96.75 235 PHE A O 1
ATOM 1945 N N . GLY A 1 236 ? -29.674 -19.806 7.870 1.00 96.69 236 GLY A N 1
ATOM 1946 C CA . GLY A 1 236 ? -29.292 -18.471 7.407 1.00 96.69 236 GLY A CA 1
ATOM 1947 C C . GLY A 1 236 ? -27.909 -17.982 7.877 1.00 96.69 236 GLY A C 1
ATOM 1948 O O . GLY A 1 236 ? -27.268 -18.586 8.740 1.00 96.69 236 GLY A O 1
ATOM 1949 N N . PRO A 1 237 ? -27.444 -16.813 7.387 1.00 96.31 237 PRO A N 1
ATOM 1950 C CA . PRO A 1 237 ? -26.174 -16.214 7.817 1.00 96.31 237 PRO A CA 1
ATOM 1951 C C . PRO A 1 237 ? -26.110 -15.880 9.317 1.00 96.31 237 PRO A C 1
ATOM 1953 O O . PRO A 1 237 ? -25.039 -15.943 9.918 1.00 96.31 237 PRO A O 1
ATOM 1956 N N . VAL A 1 238 ? -27.247 -15.532 9.930 1.00 97.06 238 VAL A N 1
ATOM 1957 C CA . VAL A 1 238 ? -27.340 -15.221 11.369 1.00 97.06 238 VAL A CA 1
ATOM 1958 C C . VAL A 1 238 ? -27.131 -16.480 12.213 1.00 97.06 238 VAL A C 1
ATOM 1960 O O . VAL A 1 238 ? -26.428 -16.444 13.220 1.00 97.06 238 VAL A O 1
ATOM 1963 N N . GLU A 1 239 ? -27.691 -17.612 11.793 1.00 97.00 239 GLU A N 1
ATOM 1964 C CA . GLU A 1 239 ? -27.486 -18.901 12.461 1.00 97.00 239 GLU A CA 1
ATOM 1965 C C . GLU A 1 239 ? -26.064 -19.404 12.252 1.00 97.00 239 GLU A C 1
ATOM 1967 O O . GLU A 1 239 ? -25.419 -19.809 13.216 1.00 97.00 239 GLU A O 1
ATOM 1972 N N . ALA A 1 240 ? -25.514 -19.264 11.043 1.00 96.50 240 ALA A N 1
ATOM 1973 C CA . ALA A 1 240 ? -24.105 -19.548 10.793 1.00 96.50 240 ALA A CA 1
ATOM 1974 C C . ALA A 1 240 ? -23.186 -18.740 11.727 1.00 96.50 240 ALA A C 1
ATOM 1976 O O . ALA A 1 240 ? -22.262 -19.297 12.324 1.00 96.50 240 ALA A O 1
ATOM 1977 N N . ALA A 1 241 ? -23.460 -17.447 11.926 1.00 96.56 241 ALA A N 1
ATOM 1978 C CA . ALA A 1 241 ? -22.704 -16.611 12.856 1.00 96.56 241 ALA A CA 1
ATOM 1979 C C . ALA A 1 241 ? -22.795 -17.126 14.305 1.00 96.56 241 ALA A C 1
ATOM 1981 O O . ALA A 1 241 ? -21.763 -17.271 14.969 1.00 96.56 241 ALA A O 1
ATOM 1982 N N . LYS A 1 242 ? -23.996 -17.515 14.764 1.00 95.81 242 LYS A N 1
ATOM 1983 C CA . LYS A 1 242 ? -24.202 -18.148 16.082 1.00 95.81 242 LYS A CA 1
ATOM 1984 C C . LYS A 1 242 ? -23.400 -19.440 16.227 1.00 95.81 242 LYS A C 1
ATOM 1986 O O . LYS A 1 242 ? -22.731 -19.626 17.240 1.00 95.81 242 LYS A O 1
ATOM 1991 N N . VAL A 1 243 ? -23.385 -20.288 15.200 1.00 96.12 243 VAL A N 1
ATOM 1992 C CA . VAL A 1 243 ? -22.604 -21.536 15.170 1.00 96.12 243 VAL A CA 1
ATOM 1993 C C . VAL A 1 243 ? -21.111 -21.261 15.318 1.00 96.12 243 VAL A C 1
ATOM 1995 O O . VAL A 1 243 ? -20.413 -21.974 16.041 1.00 96.12 243 VAL A O 1
ATOM 1998 N N . PHE A 1 244 ? -20.594 -20.217 14.669 1.00 95.38 244 PHE A N 1
ATOM 1999 C CA . PHE A 1 244 ? -19.204 -19.787 14.839 1.00 95.38 244 PHE A CA 1
ATOM 2000 C C . PHE A 1 244 ? -18.951 -19.028 16.156 1.00 95.38 244 PHE A C 1
ATOM 2002 O O . PHE A 1 244 ? -17.789 -18.816 16.523 1.00 95.38 244 PHE A O 1
ATOM 2009 N N . GLY A 1 245 ? -19.998 -18.644 16.892 1.00 95.19 245 GLY A N 1
ATOM 2010 C CA . GLY A 1 245 ? -19.907 -17.773 18.062 1.00 95.19 245 GLY A CA 1
ATOM 2011 C C . GLY A 1 245 ? -19.309 -16.417 17.690 1.00 95.19 245 GLY A C 1
ATOM 2012 O O . GLY A 1 245 ? -18.323 -15.986 18.302 1.00 95.19 245 GLY A O 1
ATOM 2013 N N . LEU A 1 246 ? -19.821 -15.829 16.610 1.00 96.38 246 LEU A N 1
ATOM 2014 C CA . LEU A 1 246 ? -19.439 -14.537 16.054 1.00 96.38 246 LEU A CA 1
ATOM 2015 C C . LEU A 1 246 ? -20.683 -13.688 15.794 1.00 96.38 246 LEU A C 1
ATOM 2017 O O . LEU A 1 246 ? -21.802 -14.192 15.736 1.00 96.38 246 LEU A O 1
ATOM 2021 N N . GLU A 1 247 ? -20.453 -12.397 15.600 1.00 95.44 247 GLU A N 1
ATOM 2022 C CA . GLU A 1 247 ? -21.466 -11.477 15.096 1.00 95.44 247 GLU A CA 1
ATOM 2023 C C . GLU A 1 247 ? -21.698 -11.708 13.590 1.00 95.44 247 GLU A C 1
ATOM 2025 O O . GLU A 1 247 ? -20.774 -12.131 12.881 1.00 95.44 247 GLU A O 1
ATOM 2030 N N . PRO A 1 248 ? -22.908 -11.437 13.073 1.00 96.69 248 PRO A N 1
ATOM 2031 C CA . PRO A 1 248 ? -23.187 -11.470 11.643 1.00 96.69 248 PRO A CA 1
ATOM 2032 C C . PRO A 1 248 ? -22.266 -10.545 10.836 1.00 96.69 248 PRO A C 1
ATOM 2034 O O . PRO A 1 248 ? -21.924 -9.441 11.260 1.00 96.69 248 PRO A O 1
ATOM 2037 N N . ALA A 1 249 ? -21.930 -10.955 9.610 1.00 95.56 249 ALA A N 1
ATOM 2038 C CA . ALA A 1 249 ? -21.041 -10.194 8.728 1.00 95.56 249 ALA A CA 1
ATOM 2039 C C . ALA A 1 249 ? -21.526 -8.750 8.477 1.00 95.56 249 ALA A C 1
ATOM 2041 O O . ALA A 1 249 ? -20.716 -7.823 8.454 1.00 95.56 249 ALA A O 1
ATOM 2042 N N . ALA A 1 250 ? -22.841 -8.546 8.351 1.00 95.06 250 ALA A N 1
ATOM 2043 C CA . ALA A 1 250 ? -23.436 -7.224 8.158 1.00 95.06 250 ALA A CA 1
ATOM 2044 C C . ALA A 1 250 ? -23.166 -6.276 9.342 1.00 95.06 250 ALA A C 1
ATOM 2046 O O . ALA A 1 250 ? -22.787 -5.127 9.129 1.00 95.06 250 ALA A O 1
ATOM 2047 N N . GLU A 1 251 ? -23.277 -6.769 10.579 1.00 94.44 251 GLU A N 1
ATOM 2048 C CA . GLU A 1 251 ? -22.987 -5.982 11.785 1.00 94.44 251 GLU A CA 1
ATOM 2049 C C . GLU A 1 251 ? -21.497 -5.643 11.878 1.00 94.44 251 GLU A C 1
ATOM 2051 O O . GLU A 1 251 ? -21.132 -4.513 12.198 1.00 94.44 251 GLU A O 1
ATOM 2056 N N . THR A 1 252 ? -20.620 -6.593 11.534 1.00 92.56 252 THR A N 1
ATOM 2057 C CA . THR A 1 252 ? -19.172 -6.332 11.522 1.00 92.56 252 THR A CA 1
ATOM 2058 C C . THR A 1 252 ? -18.781 -5.274 10.491 1.00 92.56 252 THR A C 1
ATOM 2060 O O . THR A 1 252 ? -17.933 -4.430 10.776 1.00 92.56 252 THR A O 1
ATOM 2063 N N . LEU A 1 253 ? -19.424 -5.269 9.318 1.00 91.94 253 LEU A N 1
ATOM 2064 C CA . LEU A 1 253 ? -19.225 -4.248 8.291 1.00 91.94 253 LEU A CA 1
ATOM 2065 C C . LEU A 1 253 ? -19.689 -2.880 8.800 1.00 91.94 253 LEU A C 1
ATOM 2067 O O . LEU A 1 253 ? -18.917 -1.927 8.727 1.00 91.94 253 LEU A O 1
ATOM 2071 N N . ALA A 1 254 ? -20.893 -2.799 9.376 1.00 90.56 254 ALA A N 1
ATOM 2072 C CA . ALA A 1 254 ? -21.431 -1.559 9.937 1.00 90.56 254 ALA A CA 1
ATOM 2073 C C . ALA A 1 254 ? -20.508 -0.972 11.022 1.00 90.56 254 ALA A C 1
ATOM 2075 O O . ALA A 1 254 ? -20.189 0.218 11.009 1.00 90.56 254 ALA A O 1
ATOM 2076 N N . LYS A 1 255 ? -19.972 -1.819 11.910 1.00 89.62 255 LYS A N 1
ATOM 2077 C CA . LYS A 1 255 ? -18.981 -1.400 12.914 1.00 89.62 255 LYS A CA 1
ATOM 2078 C C . LYS A 1 255 ? -17.689 -0.886 12.284 1.00 89.62 255 LYS A C 1
ATOM 2080 O O . LYS A 1 255 ? -17.139 0.102 12.761 1.00 89.62 255 LYS A O 1
ATOM 2085 N N . LEU A 1 256 ? -17.200 -1.512 11.214 1.00 87.00 256 LEU A N 1
ATOM 2086 C CA . LEU A 1 256 ? -16.006 -1.037 10.508 1.00 87.00 256 LEU A CA 1
ATOM 2087 C C . LEU A 1 256 ? -16.240 0.309 9.817 1.00 87.00 256 LEU A C 1
ATOM 2089 O O . LEU A 1 256 ? -15.324 1.131 9.790 1.00 87.00 256 LEU A O 1
ATOM 2093 N N . SER A 1 257 ? -17.446 0.556 9.300 1.00 84.44 257 SER A N 1
ATOM 2094 C CA . SER A 1 257 ? -17.790 1.854 8.721 1.00 84.44 257 SER A CA 1
ATOM 2095 C C . SER A 1 257 ? -17.988 2.945 9.774 1.00 84.44 257 SER A C 1
ATOM 2097 O O . SER A 1 257 ? -17.582 4.081 9.539 1.00 84.44 257 SER A O 1
ATOM 2099 N N . GLU A 1 258 ? -18.600 2.637 10.922 1.00 80.50 258 GLU A N 1
ATOM 2100 C CA . GLU A 1 258 ? -19.017 3.627 11.934 1.00 80.50 258 GLU A CA 1
ATOM 2101 C C . GLU A 1 258 ? -18.017 3.841 13.075 1.00 80.50 258 GLU A C 1
ATOM 2103 O O . GLU A 1 258 ? -17.831 4.967 13.528 1.00 80.50 258 GLU A O 1
ATOM 2108 N N . GLN A 1 259 ? -17.396 2.768 13.569 1.00 64.62 259 GLN A N 1
ATOM 2109 C CA . GLN A 1 259 ? -16.614 2.751 14.814 1.00 64.62 259 GLN A CA 1
ATOM 2110 C C . GLN A 1 259 ? -15.116 2.521 14.593 1.00 64.62 259 GLN A C 1
ATOM 2112 O O . GLN A 1 259 ? -14.347 2.545 15.555 1.00 64.62 259 GLN A O 1
ATOM 2117 N N . GLY A 1 260 ? -14.686 2.271 13.354 1.00 59.88 260 GLY A N 1
ATOM 2118 C CA . GLY A 1 260 ? -13.270 2.087 13.048 1.00 59.88 260 GLY A CA 1
ATOM 2119 C C . GLY A 1 260 ? -12.427 3.295 13.475 1.00 59.88 260 GLY A C 1
ATOM 2120 O O . GLY A 1 260 ? -12.914 4.426 13.503 1.00 59.88 260 GLY A O 1
ATOM 2121 N N . GLU A 1 261 ? -11.131 3.068 13.733 1.00 58.00 261 GLU A N 1
ATOM 2122 C CA . GLU A 1 261 ? -10.121 4.112 14.033 1.00 58.00 261 GLU A CA 1
ATOM 2123 C C . GLU A 1 261 ? -10.146 5.285 13.032 1.00 58.00 261 GLU A C 1
ATOM 2125 O O . GLU A 1 261 ? -9.723 6.400 13.327 1.00 58.00 261 GLU A O 1
ATOM 2130 N N . HIS A 1 262 ? -10.688 5.001 11.854 1.00 55.62 262 HIS A N 1
ATOM 2131 C CA . HIS A 1 262 ? -10.868 5.863 10.708 1.00 55.62 262 HIS A CA 1
ATOM 2132 C C . HIS A 1 262 ? -12.064 6.837 10.866 1.00 55.62 262 HIS A C 1
ATOM 2134 O O . HIS A 1 262 ? -11.894 8.058 10.855 1.00 55.62 262 HIS A O 1
ATOM 2140 N N . ALA A 1 263 ? -13.260 6.343 11.205 1.00 53.22 263 ALA A N 1
ATOM 2141 C CA . ALA A 1 263 ? -14.433 7.187 11.481 1.00 53.22 263 ALA A CA 1
ATOM 2142 C C . ALA A 1 263 ? -14.291 8.050 12.758 1.00 53.22 263 ALA A C 1
ATOM 2144 O O . ALA A 1 263 ? -15.004 9.040 12.954 1.00 53.22 263 ALA A O 1
ATOM 2145 N N . ALA A 1 264 ? -13.334 7.706 13.626 1.00 46.91 264 ALA A N 1
ATOM 2146 C CA . ALA A 1 264 ? -13.121 8.343 14.920 1.00 46.91 264 ALA A CA 1
ATOM 2147 C C . ALA A 1 264 ? -12.668 9.813 14.850 1.00 46.91 264 ALA A C 1
ATOM 2149 O O . ALA A 1 264 ? -12.792 10.513 15.854 1.00 46.91 264 ALA A O 1
ATOM 2150 N N . HIS A 1 265 ? -12.202 10.329 13.703 1.00 47.19 265 HIS A N 1
ATOM 2151 C CA . HIS A 1 265 ? -11.840 11.751 13.589 1.00 47.19 265 HIS A CA 1
ATOM 2152 C C . HIS A 1 265 ? -13.045 12.708 13.687 1.00 47.19 265 HIS A C 1
ATOM 2154 O O . HIS A 1 265 ? -12.859 13.839 14.126 1.00 47.19 265 HIS A O 1
ATOM 2160 N N . HIS A 1 266 ? -14.271 12.256 13.391 1.00 45.62 266 HIS A N 1
ATOM 2161 C CA . HIS A 1 266 ? -15.496 13.036 13.650 1.00 45.62 266 HIS A CA 1
ATOM 2162 C C . HIS A 1 266 ? -16.124 12.751 15.026 1.00 45.62 266 HIS A C 1
ATOM 2164 O O . HIS A 1 266 ? -16.914 13.547 15.527 1.00 45.62 266 HIS A O 1
ATOM 2170 N N . MET A 1 267 ? -15.753 11.638 15.666 1.00 42.69 267 MET A N 1
ATOM 2171 C CA . MET A 1 267 ? -16.315 11.167 16.941 1.00 42.69 267 MET A CA 1
ATOM 2172 C C . MET A 1 267 ? -15.329 11.280 18.116 1.00 42.69 267 MET A C 1
ATOM 2174 O O . MET A 1 267 ? -15.550 10.667 19.163 1.00 42.69 267 MET A O 1
ATOM 2178 N N . GLN A 1 268 ? -14.282 12.113 18.011 1.00 43.91 268 GLN A N 1
ATOM 2179 C CA . GLN A 1 268 ? -13.377 12.418 19.136 1.00 43.91 268 GLN A CA 1
ATOM 2180 C C . GLN A 1 268 ? -14.101 12.996 20.370 1.00 43.91 268 GLN A C 1
ATOM 2182 O O . GLN A 1 268 ? -13.517 13.073 21.448 1.00 43.91 268 GLN A O 1
ATOM 2187 N N . ALA A 1 269 ? -15.390 13.327 20.260 1.00 44.72 269 ALA A N 1
ATOM 2188 C CA . ALA A 1 269 ? -16.219 13.744 21.383 1.00 44.72 269 ALA A CA 1
ATOM 2189 C C . ALA A 1 269 ? -16.825 12.595 22.225 1.00 44.72 269 ALA A C 1
ATOM 2191 O O . ALA A 1 269 ? -17.252 12.866 23.344 1.00 44.72 269 ALA A O 1
ATOM 2192 N N . LYS A 1 270 ? -16.894 11.333 21.753 1.00 43.81 270 LYS A N 1
ATOM 2193 C CA . LYS A 1 270 ? -17.721 10.293 22.423 1.00 43.81 270 LYS A CA 1
ATOM 2194 C C . LYS A 1 270 ? -17.004 9.082 23.029 1.00 43.81 270 LYS A C 1
ATOM 2196 O O . LYS A 1 270 ? -17.646 8.355 23.779 1.00 43.81 270 LYS A O 1
ATOM 2201 N N . SER A 1 271 ? -15.711 8.857 22.786 1.00 43.81 271 SER A N 1
ATOM 2202 C CA . SER A 1 271 ? -15.024 7.636 23.264 1.00 43.81 271 SER A CA 1
ATOM 2203 C C . SER A 1 271 ? -13.757 7.863 24.090 1.00 43.81 271 SER A C 1
ATOM 2205 O O . SER A 1 271 ? -13.007 6.920 24.345 1.00 43.81 271 SER A O 1
ATOM 2207 N N . THR A 1 272 ? -13.558 9.059 24.652 1.00 48.81 272 THR A N 1
ATOM 2208 C CA . THR A 1 272 ? -12.855 9.101 25.938 1.00 48.81 272 THR A CA 1
ATOM 2209 C C . THR A 1 272 ? -13.817 8.548 26.982 1.00 48.81 272 THR A C 1
ATOM 2211 O O . THR A 1 272 ? -14.551 9.280 27.639 1.00 48.81 272 THR A O 1
ATOM 2214 N N . SER A 1 273 ? -13.807 7.224 27.158 1.00 50.25 273 SER A N 1
ATOM 2215 C CA . SER A 1 273 ? -14.037 6.647 28.481 1.00 50.25 273 SER A CA 1
ATOM 2216 C C . SER A 1 273 ? -13.064 7.385 29.396 1.00 50.25 273 SER A C 1
ATOM 2218 O O . SER A 1 273 ? -11.879 7.040 29.439 1.00 50.25 273 SER A O 1
ATOM 2220 N N . LYS A 1 274 ? -13.524 8.475 30.019 1.00 58.91 274 LYS A N 1
ATOM 2221 C CA . LYS A 1 274 ? -12.754 9.278 30.958 1.00 58.91 274 LYS A CA 1
ATOM 2222 C C . LYS A 1 274 ? -12.390 8.329 32.087 1.00 58.91 274 LYS A C 1
ATOM 2224 O O . LYS A 1 274 ? -13.170 8.119 33.004 1.00 58.91 274 LYS A O 1
ATOM 2229 N N . LYS A 1 275 ? -11.222 7.693 31.993 1.00 62.94 275 LYS A N 1
ATOM 2230 C CA . LYS A 1 275 ? -10.594 7.129 33.177 1.00 62.94 275 LYS A CA 1
ATOM 2231 C C . LYS A 1 275 ? -10.404 8.327 34.088 1.00 62.94 275 LYS A C 1
ATOM 2233 O O . LYS A 1 275 ? -9.710 9.267 33.693 1.00 62.94 275 LYS A O 1
ATOM 2238 N N . ASN A 1 276 ? -11.102 8.327 35.217 1.00 73.81 276 ASN A N 1
ATOM 2239 C CA . ASN A 1 276 ? -11.003 9.396 36.192 1.00 73.81 276 ASN A CA 1
ATOM 2240 C C . ASN A 1 276 ? -9.525 9.548 36.543 1.00 73.81 276 ASN A C 1
ATOM 2242 O O . ASN A 1 276 ? -8.853 8.613 36.976 1.00 73.81 276 ASN A O 1
ATOM 2246 N N . GLY A 1 277 ? -8.982 10.707 36.222 1.00 81.31 277 GLY A N 1
ATOM 2247 C CA . GLY A 1 277 ? -7.586 11.009 36.427 1.00 81.31 277 GLY A CA 1
ATOM 2248 C C . GLY A 1 277 ? -7.467 12.495 36.649 1.00 81.31 277 GLY A C 1
ATOM 2249 O O . GLY A 1 277 ? -8.126 13.275 35.962 1.00 81.31 277 GLY A O 1
ATOM 2250 N N . PHE A 1 278 ? -6.667 12.876 37.631 1.00 90.56 278 PHE A N 1
ATOM 2251 C CA . PHE A 1 278 ? -6.438 14.271 37.958 1.00 90.56 278 PHE A CA 1
ATOM 2252 C C . PHE A 1 278 ? -4.984 14.638 37.662 1.00 90.56 278 PHE A C 1
ATOM 2254 O O . PHE A 1 278 ? -4.076 13.800 37.694 1.00 90.56 278 PHE A O 1
ATOM 2261 N N . LEU A 1 279 ? -4.785 15.906 37.320 1.00 92.00 279 LEU A N 1
ATOM 2262 C CA . LEU A 1 279 ? -3.469 16.516 37.196 1.00 92.00 279 LEU A CA 1
ATOM 2263 C C . LEU A 1 279 ? -3.160 17.207 38.523 1.00 92.00 279 LEU A C 1
ATOM 2265 O O . LEU A 1 279 ? -4.018 17.908 39.059 1.00 92.00 279 LEU A O 1
ATOM 2269 N N . ALA A 1 280 ? -1.966 16.985 39.064 1.00 91.75 280 ALA A N 1
ATOM 2270 C CA . ALA A 1 280 ? -1.528 17.697 40.261 1.00 91.75 280 ALA A CA 1
ATOM 2271 C C . ALA A 1 280 ? -1.256 19.184 39.950 1.00 91.75 280 ALA A C 1
ATOM 2273 O O . ALA A 1 280 ? -0.874 19.503 38.818 1.00 91.75 280 ALA A O 1
ATOM 2274 N N . PRO A 1 281 ? -1.440 20.095 40.926 1.00 91.88 281 PRO A N 1
ATOM 2275 C CA . PRO A 1 281 ? -1.053 21.493 40.765 1.00 91.88 281 PRO A CA 1
ATOM 2276 C C . PRO A 1 281 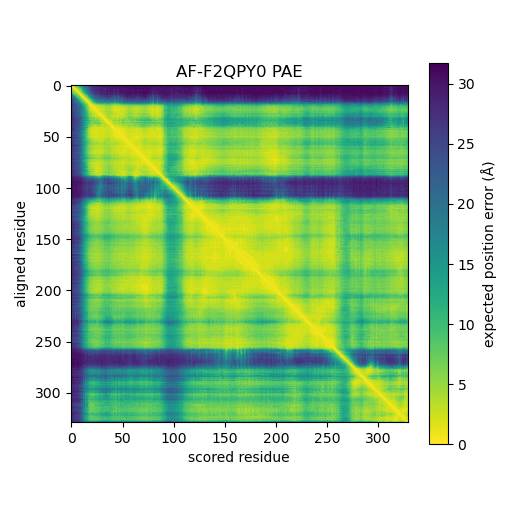? 0.466 21.603 40.576 1.00 91.88 281 PRO A C 1
ATOM 2278 O O . PRO A 1 281 ? 1.218 20.912 41.257 1.00 91.88 281 PRO A O 1
ATOM 2281 N N . VAL A 1 282 ? 0.901 22.466 39.653 1.00 93.56 282 VAL A N 1
ATOM 2282 C CA . VAL A 1 282 ? 2.323 22.717 39.364 1.00 93.56 282 VAL A CA 1
ATOM 2283 C C . VAL A 1 282 ? 2.773 23.957 40.119 1.00 93.56 282 VAL A C 1
ATOM 2285 O O . VAL A 1 282 ? 2.202 25.033 39.927 1.00 93.56 282 VAL A O 1
ATOM 2288 N N . LEU A 1 283 ? 3.790 23.818 40.964 1.00 93.50 283 LEU A N 1
ATOM 2289 C CA . LEU A 1 283 ? 4.377 24.937 41.701 1.00 93.50 283 LEU A CA 1
ATOM 2290 C C . LEU A 1 283 ? 5.426 25.676 40.857 1.00 93.50 283 LEU A C 1
ATOM 2292 O O . LEU A 1 283 ? 6.021 25.138 39.920 1.00 93.50 283 LEU A O 1
ATOM 2296 N N . GLN A 1 284 ? 5.670 26.944 41.194 1.00 89.62 284 GLN A N 1
ATOM 2297 C CA . GLN A 1 284 ? 6.642 27.774 40.487 1.00 89.62 284 GLN A CA 1
ATOM 2298 C C . GLN A 1 284 ? 8.060 27.195 40.650 1.00 89.62 284 GLN A C 1
ATOM 2300 O O . GLN A 1 284 ? 8.574 27.100 41.759 1.00 89.62 284 GLN A O 1
ATOM 2305 N N . GLY A 1 285 ? 8.690 26.815 39.534 1.00 93.00 285 GLY A N 1
ATOM 2306 C CA . GLY A 1 285 ? 10.017 26.181 39.495 1.00 93.00 285 GLY A CA 1
ATOM 2307 C C . GLY A 1 285 ? 10.002 24.692 39.128 1.00 93.00 285 GLY A C 1
ATOM 2308 O O . GLY A 1 285 ? 11.057 24.120 38.848 1.00 93.00 285 GLY A O 1
ATOM 2309 N N . GLU A 1 286 ? 8.828 24.063 39.067 1.00 93.94 286 GLU A N 1
ATOM 2310 C CA . GLU A 1 286 ? 8.695 22.666 38.652 1.00 93.94 286 GLU A CA 1
ATOM 2311 C C . GLU A 1 286 ? 8.783 22.495 37.126 1.00 93.94 286 GLU A C 1
ATOM 2313 O O . GLU A 1 286 ? 8.322 23.331 36.349 1.00 93.94 286 GLU A O 1
ATOM 2318 N N . LYS A 1 287 ? 9.389 21.383 36.685 1.00 92.88 287 LYS A N 1
ATOM 2319 C CA . LYS A 1 287 ? 9.659 21.097 35.261 1.00 92.88 287 LYS A CA 1
ATOM 2320 C C . LYS A 1 287 ? 8.646 20.155 34.606 1.00 92.88 287 LYS A C 1
ATOM 2322 O O . LYS A 1 287 ? 8.645 20.029 33.384 1.00 92.88 287 LYS A O 1
ATOM 2327 N N . SER A 1 288 ? 7.837 19.444 35.389 1.00 93.56 288 SER A N 1
ATOM 2328 C CA . SER A 1 288 ? 6.996 18.349 34.897 1.00 93.56 288 SER A CA 1
ATOM 2329 C C . SER A 1 288 ? 5.653 18.287 35.606 1.00 93.56 288 SER A C 1
ATOM 2331 O O . SER A 1 288 ? 5.580 18.438 36.820 1.00 93.56 288 SER A O 1
ATOM 2333 N N . LEU A 1 289 ? 4.610 17.972 34.840 1.00 93.88 289 LEU A N 1
ATOM 2334 C CA . LEU A 1 289 ? 3.259 17.724 35.334 1.00 93.88 289 LEU A CA 1
ATOM 2335 C C . LEU A 1 289 ? 3.090 16.256 35.725 1.00 93.88 289 LEU A C 1
ATOM 2337 O O . LEU A 1 289 ? 3.361 15.360 34.922 1.00 93.88 289 LEU A O 1
ATOM 2341 N N . PHE A 1 290 ? 2.562 16.006 36.921 1.00 94.06 290 PHE A N 1
ATOM 2342 C CA . PHE A 1 290 ? 2.177 14.662 37.341 1.00 94.06 290 PHE A CA 1
ATOM 2343 C C . PHE A 1 290 ? 0.710 14.392 37.001 1.00 94.06 290 PHE A C 1
ATOM 2345 O O . PHE A 1 290 ? -0.193 15.115 37.427 1.00 94.06 290 PHE A O 1
ATOM 2352 N N . LYS A 1 291 ? 0.478 13.326 36.230 1.00 93.62 291 LYS A N 1
ATOM 2353 C CA . LYS A 1 291 ? -0.854 12.828 35.880 1.00 93.62 291 LYS A CA 1
ATOM 2354 C C . LYS A 1 291 ? -1.137 11.541 36.640 1.00 93.62 291 LYS A C 1
ATOM 2356 O O . LYS A 1 291 ? -0.470 10.534 36.412 1.00 93.62 291 LYS A O 1
ATOM 2361 N N . PHE A 1 292 ? -2.172 11.561 37.469 1.00 93.25 292 PHE A N 1
ATOM 2362 C CA . PHE A 1 292 ? -2.653 10.387 38.184 1.00 93.25 292 PHE A CA 1
ATOM 2363 C C . PHE A 1 292 ? -3.873 9.829 37.466 1.00 93.25 292 PHE A C 1
ATOM 2365 O O . PHE A 1 292 ? -4.775 10.573 37.088 1.00 93.25 292 PHE A O 1
ATOM 2372 N N . VAL A 1 293 ? -3.888 8.519 37.238 1.00 92.12 293 VAL A N 1
ATOM 2373 C CA . VAL A 1 293 ? -4.992 7.821 36.576 1.00 92.12 293 VAL A CA 1
ATOM 2374 C C . VAL A 1 293 ? -5.486 6.745 37.526 1.00 92.12 293 VAL A C 1
ATOM 2376 O O . VAL A 1 293 ? -4.699 5.902 37.953 1.00 92.12 293 VAL A O 1
ATOM 2379 N N . GLU A 1 294 ? -6.775 6.779 37.858 1.00 91.38 294 GLU A N 1
ATOM 2380 C CA . GLU A 1 294 ? -7.401 5.757 38.689 1.00 91.38 294 GLU A CA 1
ATOM 2381 C C . GLU A 1 294 ? -7.286 4.390 38.009 1.00 91.38 294 GLU A C 1
ATOM 2383 O O . GLU A 1 294 ? -7.543 4.233 36.808 1.00 91.38 294 GLU A O 1
ATOM 2388 N N . ALA A 1 295 ? -6.868 3.388 38.776 1.00 89.44 295 ALA A N 1
ATOM 2389 C CA . ALA A 1 295 ? -6.676 2.049 38.260 1.00 89.44 295 ALA A CA 1
ATOM 2390 C C . ALA A 1 295 ? -6.926 0.995 39.349 1.00 89.44 295 ALA A C 1
ATOM 2392 O O . ALA A 1 295 ? -6.590 1.182 40.517 1.00 89.44 295 ALA A O 1
ATOM 2393 N N . LYS A 1 296 ? -7.547 -0.125 38.962 1.00 92.38 296 LYS A N 1
ATOM 2394 C CA . LYS A 1 296 ? -8.014 -1.160 39.892 1.00 92.38 296 LYS A CA 1
ATOM 2395 C C . LYS A 1 296 ? -6.845 -1.966 40.467 1.00 92.38 296 LYS A C 1
ATOM 2397 O O . LYS A 1 296 ? -6.046 -2.531 39.710 1.00 92.38 296 LYS A O 1
ATOM 2402 N N . ALA A 1 297 ? -6.793 -2.095 41.793 1.00 91.88 297 ALA A N 1
ATOM 2403 C CA . ALA A 1 297 ? -5.812 -2.932 42.481 1.00 91.88 297 ALA A CA 1
ATOM 2404 C C . ALA A 1 297 ? -5.819 -4.376 41.931 1.00 91.88 297 ALA A C 1
ATOM 2406 O O . ALA A 1 297 ? -6.876 -4.948 41.665 1.00 91.88 297 ALA A O 1
ATOM 2407 N N . GLY A 1 298 ? -4.628 -4.941 41.702 1.00 90.62 298 GLY A N 1
ATOM 2408 C CA . GLY A 1 298 ? -4.436 -6.268 41.095 1.00 90.62 298 GLY A CA 1
ATOM 2409 C C . GLY A 1 298 ? -4.308 -6.286 39.564 1.00 90.62 298 GLY A C 1
ATOM 2410 O O . GLY A 1 298 ? -3.914 -7.305 39.001 1.00 90.62 298 GLY A O 1
ATOM 2411 N N . THR A 1 299 ? -4.580 -5.169 38.876 1.00 89.50 299 THR A N 1
ATOM 2412 C CA . THR A 1 299 ? -4.386 -5.042 37.411 1.00 89.50 299 THR A CA 1
ATOM 2413 C C . THR A 1 299 ? -3.224 -4.128 37.013 1.00 89.50 299 THR A C 1
ATOM 2415 O O . THR A 1 299 ? -2.898 -4.026 35.832 1.00 89.50 299 THR A O 1
ATOM 2418 N N . VAL A 1 300 ? -2.597 -3.476 37.993 1.00 89.75 300 VAL A N 1
ATOM 2419 C CA . VAL A 1 300 ? -1.615 -2.398 37.820 1.00 89.75 300 VAL A CA 1
ATOM 2420 C C . VAL A 1 300 ? -0.275 -2.820 38.414 1.00 89.75 300 VAL A C 1
ATOM 2422 O O . VAL A 1 300 ? -0.245 -3.541 39.410 1.00 89.75 300 VAL A O 1
ATOM 2425 N N . GLY A 1 301 ? 0.818 -2.343 37.819 1.00 89.62 301 GLY A N 1
ATOM 2426 C CA . GLY A 1 301 ? 2.188 -2.678 38.207 1.00 89.62 301 GLY A CA 1
ATOM 2427 C C . GLY A 1 301 ? 2.801 -3.771 37.330 1.00 89.62 301 GLY A C 1
ATOM 2428 O O . GLY A 1 301 ? 2.104 -4.499 36.619 1.00 89.62 301 GLY A O 1
ATOM 2429 N N . TYR A 1 302 ? 4.128 -3.874 37.360 1.00 92.00 302 TYR A N 1
ATOM 2430 C CA . TYR A 1 302 ? 4.834 -4.959 36.686 1.00 92.00 302 TYR A CA 1
ATOM 2431 C C . TYR A 1 302 ? 4.623 -6.262 37.458 1.00 92.00 302 TYR A C 1
ATOM 2433 O O . TYR A 1 302 ? 4.780 -6.312 38.677 1.00 92.00 302 TYR A O 1
ATOM 2441 N N . ARG A 1 303 ? 4.240 -7.328 36.748 1.00 91.44 303 ARG A N 1
ATOM 2442 C CA . ARG A 1 303 ? 3.985 -8.631 37.370 1.00 91.44 303 ARG A CA 1
ATOM 2443 C C . ARG A 1 303 ? 5.293 -9.253 37.862 1.00 91.44 303 ARG A C 1
ATOM 2445 O O . ARG A 1 303 ? 6.236 -9.413 37.084 1.00 91.44 303 ARG A O 1
ATOM 2452 N N . TYR A 1 304 ? 5.307 -9.677 39.123 1.00 93.00 304 TYR A N 1
ATOM 2453 C CA . TYR A 1 304 ? 6.406 -10.447 39.702 1.00 93.00 304 TYR A CA 1
ATOM 2454 C C . TYR A 1 304 ? 6.551 -11.814 39.015 1.00 93.00 304 TYR A C 1
ATOM 2456 O O . TYR A 1 304 ? 5.565 -12.411 38.584 1.00 93.00 304 TYR A O 1
ATOM 2464 N N . GLY A 1 305 ? 7.789 -12.302 38.899 1.00 91.50 305 GLY A N 1
ATOM 2465 C CA . GLY A 1 305 ? 8.091 -13.604 38.288 1.00 91.50 305 GLY A CA 1
ATOM 2466 C C . GLY A 1 305 ? 7.970 -13.647 36.760 1.00 91.50 305 GLY A C 1
ATOM 2467 O O . GLY A 1 305 ? 8.025 -14.725 36.170 1.00 91.50 305 GLY A O 1
ATOM 2468 N N . THR A 1 306 ? 7.816 -12.500 36.093 1.00 89.69 306 THR A N 1
ATOM 2469 C CA . THR A 1 306 ? 7.887 -12.436 34.629 1.00 89.69 306 THR A CA 1
ATOM 2470 C C . THR A 1 306 ? 9.322 -12.672 34.157 1.00 89.69 306 THR A C 1
ATOM 2472 O O . THR A 1 306 ? 10.274 -12.093 34.675 1.00 89.69 306 THR A O 1
ATOM 2475 N N . CYS A 1 307 ? 9.503 -13.569 33.184 1.00 86.38 307 CYS A N 1
ATOM 2476 C CA . CYS A 1 307 ? 10.831 -13.865 32.652 1.00 86.38 307 CYS A CA 1
ATOM 2477 C C . CYS A 1 307 ? 11.331 -12.695 31.799 1.00 86.38 307 CYS A C 1
ATOM 2479 O O . CYS A 1 307 ? 10.658 -12.308 30.840 1.00 86.38 307 CYS A O 1
ATOM 2481 N N . LEU A 1 308 ? 12.542 -12.206 32.075 1.00 88.12 308 LEU A N 1
ATOM 2482 C CA . LEU A 1 308 ? 13.202 -11.214 31.232 1.00 88.12 308 LEU A CA 1
ATOM 2483 C C . LEU A 1 308 ? 13.455 -11.811 29.836 1.00 88.12 308 LEU A C 1
ATOM 2485 O O . LEU A 1 308 ? 14.263 -12.729 29.669 1.00 88.12 308 LEU A O 1
ATOM 2489 N N . ARG A 1 309 ? 12.739 -11.315 28.820 1.00 90.56 309 ARG A N 1
ATOM 2490 C CA . ARG A 1 309 ? 12.838 -11.815 27.434 1.00 90.56 309 ARG A CA 1
ATOM 2491 C C . ARG A 1 309 ? 13.964 -11.183 26.621 1.00 90.56 309 ARG A C 1
ATOM 2493 O O . ARG A 1 309 ? 14.102 -11.496 25.445 1.00 90.56 309 ARG A O 1
ATOM 2500 N N . ASP A 1 310 ? 14.798 -10.356 27.235 1.00 92.19 310 ASP A N 1
ATOM 2501 C CA . ASP A 1 310 ? 15.849 -9.609 26.542 1.00 92.19 310 ASP A CA 1
ATOM 2502 C C . ASP A 1 310 ? 16.858 -10.481 25.794 1.00 92.19 310 ASP A C 1
ATOM 2504 O O . ASP A 1 310 ? 17.311 -10.118 24.711 1.00 92.19 310 ASP A O 1
ATOM 2508 N N . ASN A 1 311 ? 17.147 -11.669 26.321 1.00 93.00 311 ASN A N 1
ATOM 2509 C CA . ASN A 1 311 ? 18.075 -12.614 25.699 1.00 93.00 311 ASN A CA 1
ATOM 2510 C C . ASN A 1 311 ? 17.410 -13.506 24.634 1.00 93.00 311 ASN A C 1
ATOM 2512 O O . ASN A 1 311 ? 18.053 -14.402 24.086 1.00 93.00 311 ASN A O 1
ATOM 2516 N N . LYS A 1 312 ? 16.110 -13.328 24.365 1.00 94.12 312 LYS A N 1
ATOM 2517 C CA . LYS A 1 312 ? 15.362 -14.128 23.392 1.00 94.12 312 LYS A CA 1
ATOM 2518 C C . LYS A 1 312 ? 15.219 -13.382 22.066 1.00 94.12 312 LYS A C 1
ATOM 2520 O O . LYS A 1 312 ? 15.202 -12.156 22.009 1.00 94.12 312 LYS A O 1
ATOM 2525 N N . LYS A 1 313 ? 15.101 -14.141 20.972 1.00 95.44 313 LYS A N 1
ATOM 2526 C CA . LYS A 1 313 ? 14.940 -13.575 19.620 1.00 95.44 313 LYS A CA 1
ATOM 2527 C C . LYS A 1 313 ? 13.599 -12.856 19.444 1.00 95.44 313 LYS A C 1
ATOM 2529 O O . LYS A 1 313 ? 13.509 -11.945 18.636 1.00 95.44 313 LYS A O 1
ATOM 2534 N N . ASP A 1 314 ? 12.585 -13.248 20.210 1.00 93.81 314 ASP A N 1
ATOM 2535 C CA . ASP A 1 314 ? 11.245 -12.657 20.251 1.00 93.81 314 ASP A CA 1
ATOM 2536 C C . ASP A 1 314 ? 11.120 -11.512 21.274 1.00 93.81 314 ASP A C 1
ATOM 2538 O O . ASP A 1 314 ? 10.027 -11.234 21.772 1.00 93.81 314 ASP A O 1
ATOM 2542 N N . ARG A 1 315 ? 12.231 -10.846 21.623 1.00 93.44 315 ARG A N 1
ATOM 2543 C CA . ARG A 1 315 ? 12.201 -9.687 22.520 1.00 93.44 315 ARG A CA 1
ATOM 2544 C C . ARG A 1 315 ? 11.325 -8.568 21.955 1.00 93.44 315 ARG A C 1
ATOM 2546 O O . ARG A 1 315 ? 11.313 -8.316 20.749 1.00 93.44 315 ARG A O 1
ATOM 2553 N N . LYS A 1 316 ? 10.610 -7.872 22.837 1.00 94.56 316 LYS A N 1
ATOM 2554 C CA . LYS A 1 316 ? 9.720 -6.782 22.438 1.00 94.56 316 LYS A CA 1
ATOM 2555 C C . LYS A 1 316 ? 10.522 -5.502 22.223 1.00 94.56 316 LYS A C 1
ATOM 2557 O O . LYS A 1 316 ? 11.259 -5.058 23.101 1.00 94.56 316 LYS A O 1
ATOM 2562 N N . ILE A 1 317 ? 10.348 -4.900 21.056 1.00 95.62 317 ILE A N 1
ATOM 2563 C CA . ILE A 1 317 ? 10.977 -3.635 20.680 1.00 95.62 317 ILE A CA 1
ATOM 2564 C C . ILE A 1 317 ? 9.855 -2.655 20.355 1.00 95.62 317 ILE A C 1
ATOM 2566 O O . ILE A 1 317 ? 8.929 -2.995 19.619 1.00 95.62 317 ILE A O 1
ATOM 2570 N N . GLY A 1 318 ? 9.929 -1.462 20.932 1.00 96.00 318 GLY A N 1
ATOM 2571 C CA . GLY A 1 318 ? 9.002 -0.365 20.699 1.00 96.00 318 GLY A CA 1
ATOM 2572 C C . GLY A 1 318 ? 9.735 0.911 20.311 1.00 96.00 318 GLY A C 1
ATOM 2573 O O . GLY A 1 318 ? 10.964 0.949 20.229 1.00 96.00 318 GLY A O 1
ATOM 2574 N N . TYR A 1 319 ? 8.957 1.964 20.089 1.00 96.69 319 TYR A N 1
ATOM 2575 C CA . TYR A 1 319 ? 9.462 3.297 19.794 1.00 96.69 319 TYR A CA 1
ATOM 2576 C C . TYR A 1 319 ? 8.836 4.298 20.760 1.00 96.69 319 TYR A C 1
ATOM 2578 O O . TYR A 1 319 ? 7.642 4.222 21.047 1.00 96.69 319 TYR A O 1
ATOM 2586 N N . ASP A 1 320 ? 9.655 5.210 21.272 1.00 95.25 320 ASP A N 1
ATOM 2587 C CA . ASP A 1 320 ? 9.213 6.335 22.091 1.00 95.25 320 ASP A CA 1
ATOM 2588 C C . ASP A 1 320 ? 8.505 7.405 21.232 1.00 95.25 320 ASP A C 1
ATOM 2590 O O . ASP A 1 320 ? 8.615 7.400 20.005 1.00 95.25 320 ASP A O 1
ATOM 2594 N N . ALA A 1 321 ? 7.817 8.363 21.859 1.00 95.12 321 ALA A N 1
ATOM 2595 C CA . ALA A 1 321 ? 7.171 9.491 21.182 1.00 95.12 321 ALA A CA 1
ATOM 2596 C C . ALA A 1 321 ? 8.156 10.329 20.342 1.00 95.12 321 ALA A C 1
ATOM 2598 O O . ALA A 1 321 ? 7.775 10.935 19.345 1.00 95.12 321 ALA A O 1
ATOM 2599 N N . SER A 1 322 ? 9.438 10.324 20.721 1.00 95.50 322 SER A N 1
ATOM 2600 C CA . SER A 1 322 ? 10.536 10.942 19.970 1.00 95.50 322 SER A CA 1
ATOM 2601 C C . SER A 1 322 ? 11.036 10.111 18.772 1.00 95.50 322 SER A C 1
ATOM 2603 O O . SER A 1 322 ? 11.922 10.556 18.045 1.00 95.50 322 SER A O 1
ATOM 2605 N N . GLY A 1 323 ? 10.514 8.896 18.571 1.00 95.19 323 GLY A N 1
ATOM 2606 C CA . GLY A 1 323 ? 10.929 7.960 17.521 1.00 95.19 323 GLY A CA 1
ATOM 2607 C C . GLY A 1 323 ? 12.175 7.132 17.854 1.00 95.19 323 GLY A C 1
ATOM 2608 O O . GLY A 1 323 ? 12.670 6.396 17.000 1.00 95.19 323 GLY A O 1
ATOM 2609 N N . LYS A 1 324 ? 12.705 7.221 19.080 1.00 96.75 324 LYS A N 1
ATOM 2610 C CA . LYS A 1 324 ? 13.853 6.411 19.518 1.00 96.75 324 LYS A CA 1
ATOM 2611 C C . LYS A 1 324 ? 13.424 4.975 19.807 1.00 96.75 324 LYS A C 1
ATOM 2613 O O . LYS A 1 324 ? 12.387 4.753 20.425 1.00 96.75 324 LYS A O 1
ATOM 2618 N N . MET A 1 325 ? 14.238 4.007 19.384 1.00 96.62 325 MET A N 1
ATOM 2619 C CA . MET A 1 325 ? 14.015 2.591 19.684 1.00 96.62 325 MET A CA 1
ATOM 2620 C C . MET A 1 325 ? 14.223 2.330 21.181 1.00 96.62 325 MET A C 1
ATOM 2622 O O . MET A 1 325 ? 15.263 2.691 21.732 1.00 96.62 325 MET A O 1
ATOM 2626 N N . VAL A 1 326 ? 13.258 1.670 21.818 1.00 96.12 326 VAL A N 1
ATOM 2627 C CA . VAL A 1 326 ? 13.286 1.317 23.243 1.00 96.12 326 VAL A CA 1
ATOM 2628 C C . VAL A 1 326 ? 12.899 -0.153 23.411 1.00 96.12 326 VAL A C 1
ATOM 2630 O O . VAL A 1 326 ? 12.006 -0.656 22.725 1.00 96.12 326 VAL A O 1
ATOM 2633 N N . TYR A 1 327 ? 13.566 -0.861 24.321 1.00 94.00 327 TYR A N 1
ATOM 2634 C CA . TYR A 1 327 ? 13.166 -2.217 24.695 1.00 94.00 327 TYR A CA 1
ATOM 2635 C C . TYR A 1 327 ? 11.958 -2.163 25.627 1.00 94.00 327 TYR A C 1
ATOM 2637 O O . TYR A 1 327 ? 11.983 -1.472 26.645 1.00 94.00 327 TYR A O 1
ATOM 2645 N N . LEU A 1 328 ? 10.891 -2.868 25.254 1.00 90.25 328 LEU A N 1
ATOM 2646 C CA . LEU A 1 328 ? 9.664 -2.915 26.043 1.00 90.25 328 LEU A CA 1
ATOM 2647 C C . LEU A 1 328 ? 9.766 -4.044 27.067 1.00 90.25 328 LEU A C 1
ATOM 2649 O O . LEU A 1 328 ? 10.098 -5.176 26.703 1.00 90.25 328 LEU A O 1
ATOM 2653 N N . LEU A 1 329 ? 9.444 -3.720 28.318 1.00 77.56 329 LEU A N 1
ATOM 2654 C CA . LEU A 1 329 ? 9.401 -4.667 29.432 1.00 77.56 329 LEU A CA 1
ATOM 2655 C C . LEU A 1 329 ? 8.165 -5.580 29.378 1.00 77.56 329 LEU A C 1
ATOM 2657 O O . LEU A 1 329 ? 7.079 -5.134 28.928 1.00 77.56 329 LEU A O 1
#

Mean predicted aligned error: 10.49 Å

Secondary structure (DSSP, 8-state):
-------------------------SS--PPP-S--TT----HHHHHHHHHH----TTS--TTBTTTSPP-SS------TTTTTT--BPPPTT-TT-HHHHHHHHH-S-----HHHHT-SSTT-SS--PPPBPPHHHHHHHHHHHHTS---HHHHHHHHT--HHHHHHHHHHHHHHHHHHHTT---HHHHHHHHHHHHHSPBP-HHHH---TT-----GGGGS-------TT----HHHHHHHHTS--HHHHHHHHHHTSTTGGGT-TTT------EEEPPPPTT-----EEE---TTSSSPPTT----TTSTT--EEE-TTS-EEE--